Protein AF-A0A2S7SY74-F1 (afdb_monomer_lite)

pLDDT: mean 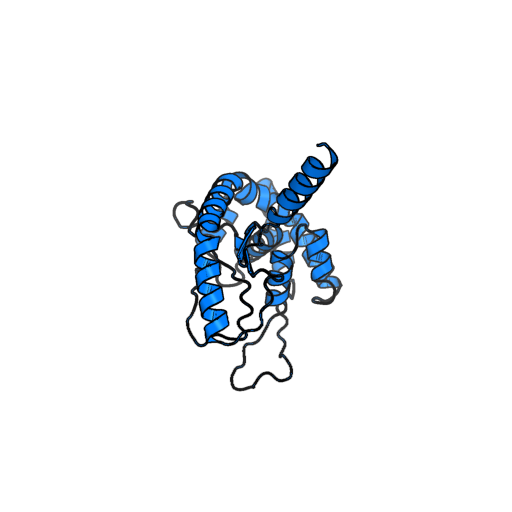79.37, std 20.04, range [23.02, 97.31]

Radius of gyration: 21.18 Å; chains: 1; bounding box: 42×46×72 Å

Organism: NCBI:txid2077091

Secondary structure (DSSP, 8-state):
-HHHHHHHHHHHHHHT-----SEEEEE-HHHHHHHHHHHHTT-SS--HHHHHHHHHHS-GGGHHHHHHHHHHHHT-----EE--TTS-TTS---EEHHHHHHHHHHH-SSHHHHHHHTBTTB-HHHHHHHHHHHHHHHHHHIIIIIHHHHHHHHHHHHHHHTTHHHHHHHHHHHHHHTT----TTS-EEEEE---B-TTSPBPSP--EE----SS--S-------

Structure (mmCIF, N/CA/C/O backbone):
data_AF-A0A2S7SY74-F1
#
_entry.id   AF-A0A2S7SY74-F1
#
loop_
_atom_site.group_PDB
_atom_site.id
_atom_site.type_symbol
_atom_site.label_atom_id
_atom_site.label_alt_id
_atom_site.label_comp_id
_atom_site.label_asym_id
_atom_site.label_entity_id
_atom_site.label_seq_id
_atom_site.pdbx_PDB_ins_code
_atom_site.Cartn_x
_atom_site.Cartn_y
_atom_site.Cartn_z
_atom_site.occupancy
_atom_site.B_iso_or_equiv
_atom_site.auth_seq_id
_atom_site.auth_comp_id
_atom_site.auth_asym_id
_atom_site.auth_atom_id
_atom_site.pdbx_PDB_model_num
ATOM 1 N N . MET A 1 1 ? -5.756 22.769 -51.512 1.00 58.03 1 MET A N 1
ATOM 2 C CA . MET A 1 1 ? -5.271 23.253 -50.194 1.00 58.03 1 MET A CA 1
ATOM 3 C C . MET A 1 1 ? -5.784 22.422 -49.015 1.00 58.03 1 MET A C 1
ATOM 5 O O . MET A 1 1 ? -4.959 22.078 -48.183 1.00 58.03 1 MET A O 1
ATOM 9 N N . LYS A 1 2 ? -7.069 22.024 -48.955 1.00 59.31 2 LYS A N 1
ATOM 10 C CA . LYS A 1 2 ? -7.608 21.139 -47.891 1.00 59.31 2 LYS A CA 1
ATOM 11 C C . LYS A 1 2 ? -6.853 19.805 -47.719 1.00 59.31 2 LYS A C 1
ATOM 13 O O . LYS A 1 2 ? -6.502 19.455 -46.602 1.00 59.31 2 LYS A O 1
ATOM 18 N N . GLU A 1 3 ? -6.518 19.132 -48.820 1.00 64.56 3 GLU A N 1
ATOM 19 C CA . GLU A 1 3 ? -5.772 17.853 -48.838 1.00 64.56 3 GLU A CA 1
ATOM 20 C C . GLU A 1 3 ? -4.368 17.948 -48.202 1.00 64.56 3 GLU A C 1
ATOM 22 O O . GLU A 1 3 ? -3.929 17.053 -47.482 1.00 64.56 3 GLU A O 1
ATOM 27 N N . ARG A 1 4 ? -3.669 19.074 -48.423 1.00 72.12 4 ARG A N 1
ATOM 28 C CA . ARG A 1 4 ? -2.326 19.326 -47.866 1.00 72.12 4 ARG A CA 1
ATOM 29 C C . ARG A 1 4 ? -2.363 19.763 -46.400 1.00 72.12 4 ARG A C 1
ATOM 31 O O . ARG A 1 4 ? -1.404 19.551 -45.670 1.00 72.12 4 ARG A O 1
ATOM 38 N N . LEU A 1 5 ? -3.479 20.349 -45.966 1.00 76.19 5 LEU A N 1
ATOM 39 C CA . LEU A 1 5 ? -3.702 20.711 -44.568 1.00 76.19 5 LEU A CA 1
ATOM 40 C C . LEU A 1 5 ? -3.998 19.468 -43.714 1.00 76.19 5 LEU A C 1
ATOM 42 O O . LEU A 1 5 ? -3.497 19.360 -42.600 1.00 76.19 5 LEU A O 1
ATOM 46 N N . PHE A 1 6 ? -4.754 18.508 -44.256 1.00 78.00 6 PHE A N 1
ATOM 47 C CA . PHE A 1 6 ? -5.090 17.262 -43.562 1.00 78.00 6 PHE A CA 1
ATOM 48 C C . PHE A 1 6 ? -3.862 16.364 -43.352 1.00 78.00 6 PHE A C 1
ATOM 50 O O . PHE A 1 6 ? -3.673 15.810 -42.273 1.00 78.00 6 PHE A O 1
ATOM 57 N N . THR A 1 7 ? -2.973 16.291 -44.346 1.00 77.25 7 THR A N 1
ATOM 58 C CA . THR A 1 7 ? -1.699 15.558 -44.241 1.00 77.25 7 THR A CA 1
ATOM 59 C C . THR A 1 7 ? -0.735 16.200 -43.243 1.00 77.25 7 THR A C 1
ATOM 61 O O . THR A 1 7 ? -0.097 15.481 -42.478 1.00 77.25 7 THR A O 1
ATOM 64 N N . LEU A 1 8 ? -0.676 17.535 -43.171 1.00 76.94 8 LEU A N 1
ATOM 65 C CA . LEU A 1 8 ? 0.116 18.237 -42.154 1.00 76.94 8 LEU A CA 1
ATOM 66 C C . LEU A 1 8 ? -0.430 17.989 -40.734 1.00 76.94 8 LEU A C 1
ATOM 68 O O . LEU A 1 8 ? 0.343 17.757 -39.808 1.00 76.94 8 LEU A O 1
ATOM 72 N N . LEU A 1 9 ? -1.759 17.985 -40.568 1.00 75.69 9 LEU A N 1
ATOM 73 C CA . LEU A 1 9 ? -2.418 17.717 -39.285 1.00 75.69 9 LEU A CA 1
ATOM 74 C C . LEU A 1 9 ? -2.179 16.273 -38.806 1.00 75.69 9 LEU A C 1
ATOM 76 O O . LEU A 1 9 ? -1.930 16.053 -37.623 1.00 75.69 9 LEU A O 1
ATOM 80 N N . LEU A 1 10 ? -2.197 15.302 -39.729 1.00 75.69 10 LEU A N 1
ATOM 81 C CA . LEU A 1 10 ? -1.898 13.897 -39.438 1.00 75.69 10 LEU A CA 1
ATOM 82 C C . LEU A 1 10 ? -0.433 13.712 -39.003 1.00 75.69 10 LEU A C 1
ATOM 84 O O . LEU A 1 10 ? -0.161 12.978 -38.057 1.00 75.69 10 LEU A O 1
ATOM 88 N N . LEU A 1 11 ? 0.502 14.426 -39.641 1.00 70.75 11 LEU A N 1
ATOM 89 C CA . LEU A 1 11 ? 1.922 14.390 -39.283 1.00 70.75 11 LEU A CA 1
ATOM 90 C C . LEU A 1 11 ? 2.148 14.969 -37.876 1.00 70.75 11 LEU A C 1
ATOM 92 O O . LEU A 1 11 ? 2.798 14.338 -37.048 1.00 70.75 11 LEU A O 1
ATOM 96 N N . ILE A 1 12 ? 1.542 16.120 -37.561 1.00 70.19 12 ILE A N 1
ATOM 97 C CA . ILE A 1 12 ? 1.638 16.757 -36.235 1.00 70.19 12 ILE A CA 1
ATOM 98 C C . ILE A 1 12 ? 1.029 15.864 -35.142 1.00 70.19 12 ILE A C 1
ATOM 100 O O . ILE A 1 12 ? 1.610 15.746 -34.063 1.00 70.19 12 ILE A O 1
ATOM 104 N N . ALA A 1 13 ? -0.079 15.171 -35.425 1.00 64.38 13 ALA A N 1
ATOM 105 C CA . ALA A 1 13 ? -0.684 14.229 -34.485 1.00 64.38 13 ALA A CA 1
ATOM 106 C C . ALA A 1 13 ? 0.264 13.065 -34.129 1.00 64.38 13 ALA A C 1
ATOM 108 O O . ALA A 1 13 ? 0.340 12.680 -32.961 1.00 64.38 13 ALA A O 1
ATOM 109 N N . THR A 1 14 ? 1.062 12.563 -35.083 1.00 61.34 14 THR A N 1
ATOM 110 C CA . THR A 1 14 ? 2.041 11.489 -34.809 1.00 61.34 14 THR A CA 1
ATOM 111 C C . THR A 1 14 ? 3.228 11.926 -33.946 1.00 61.34 14 THR A C 1
ATOM 113 O O . THR A 1 14 ? 3.757 11.110 -33.194 1.00 61.34 14 THR A O 1
ATOM 116 N N . TYR A 1 15 ? 3.611 13.209 -33.957 1.00 56.91 15 TYR A N 1
ATOM 117 C CA . TYR A 1 15 ? 4.685 13.718 -33.088 1.00 56.91 15 TYR A CA 1
ATOM 118 C C . TYR A 1 15 ? 4.258 13.906 -31.626 1.00 56.91 15 TYR A C 1
ATOM 120 O O . TYR A 1 15 ? 5.113 14.074 -30.761 1.00 56.91 15 TYR A O 1
ATOM 128 N N . THR A 1 16 ? 2.957 13.842 -31.321 1.00 50.06 16 THR A N 1
ATOM 129 C CA . THR A 1 16 ? 2.458 13.915 -29.934 1.00 50.06 16 THR A CA 1
ATOM 130 C C . THR A 1 16 ? 2.431 12.567 -29.212 1.00 50.06 16 THR A C 1
ATOM 132 O O . THR A 1 16 ? 1.922 12.487 -28.090 1.00 50.06 16 THR A O 1
ATOM 135 N N . LEU A 1 17 ? 3.027 11.522 -29.804 1.00 48.97 17 LEU A N 1
ATOM 136 C CA . LEU A 1 17 ? 3.340 10.270 -29.118 1.00 48.97 17 LEU A CA 1
ATOM 137 C C . LEU A 1 17 ? 4.329 10.559 -27.980 1.00 48.97 17 LEU A C 1
ATOM 139 O O . LEU A 1 17 ? 5.546 10.545 -28.148 1.00 48.97 17 LEU A O 1
ATOM 143 N N . HIS A 1 18 ? 3.774 10.873 -26.812 1.00 52.88 18 HIS A N 1
ATOM 144 C CA . HIS A 1 18 ? 4.518 11.053 -25.580 1.00 52.88 18 HIS A CA 1
ATOM 145 C C . HIS A 1 18 ? 5.278 9.762 -25.292 1.00 52.88 18 HIS A C 1
ATOM 147 O O . HIS A 1 18 ? 4.672 8.717 -25.051 1.00 52.88 18 HIS A O 1
ATOM 153 N N . ALA A 1 19 ? 6.608 9.837 -25.296 1.00 58.72 19 ALA A N 1
ATOM 154 C CA . ALA A 1 19 ? 7.427 8.795 -24.707 1.00 58.72 19 ALA A CA 1
ATOM 155 C C . ALA A 1 19 ? 7.021 8.677 -23.231 1.00 58.72 19 ALA A C 1
ATOM 157 O O . ALA A 1 19 ? 7.186 9.627 -22.463 1.00 58.72 19 ALA A O 1
ATOM 158 N N . GLN A 1 20 ? 6.434 7.541 -22.846 1.00 66.00 20 GLN A N 1
ATOM 159 C CA . GLN A 1 20 ? 6.161 7.264 -21.441 1.00 66.00 20 GLN A CA 1
ATOM 160 C C . GLN A 1 20 ? 7.492 7.280 -20.687 1.00 66.00 20 GLN A C 1
ATOM 162 O O . GLN A 1 20 ? 8.468 6.666 -21.124 1.00 66.00 20 GLN A O 1
ATOM 167 N N . SER A 1 21 ? 7.538 8.026 -19.580 1.00 77.19 21 SER A N 1
ATOM 168 C CA . SER A 1 21 ? 8.698 7.989 -18.693 1.00 77.19 21 SER A CA 1
ATOM 169 C C . 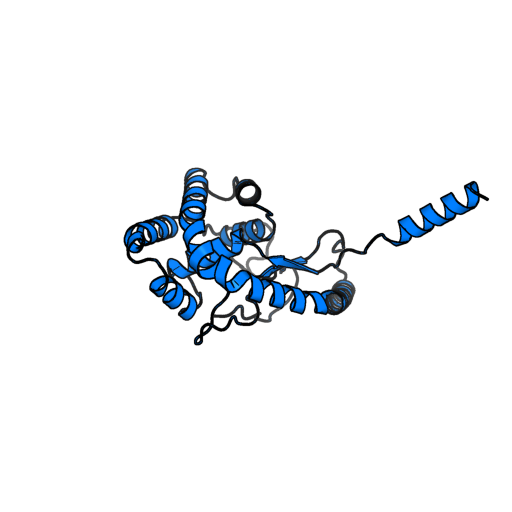SER A 1 21 ? 8.855 6.571 -18.165 1.00 77.19 21 SER A C 1
ATOM 171 O O . SER A 1 21 ? 7.870 5.917 -17.809 1.00 77.19 21 SER A O 1
ATOM 173 N N . LEU A 1 22 ? 10.095 6.092 -18.132 1.00 84.44 22 LEU A N 1
ATOM 174 C CA . LEU A 1 22 ? 10.381 4.743 -17.668 1.00 84.44 22 LEU A CA 1
ATOM 175 C C . LEU A 1 22 ? 10.077 4.612 -16.172 1.00 84.44 22 LEU A C 1
ATOM 177 O O . LEU A 1 22 ? 9.764 3.524 -15.701 1.00 84.44 22 LEU A O 1
ATOM 181 N N . ILE A 1 23 ? 10.158 5.706 -15.417 1.00 86.19 23 ILE A N 1
ATOM 182 C CA . ILE A 1 23 ? 9.814 5.734 -13.999 1.00 86.19 23 ILE A CA 1
ATOM 183 C C . ILE A 1 23 ? 8.478 6.450 -13.810 1.00 86.19 23 ILE A C 1
ATOM 185 O O . ILE A 1 23 ? 8.288 7.601 -14.193 1.00 86.19 23 ILE A O 1
ATOM 189 N N . SER A 1 24 ? 7.539 5.753 -13.177 1.00 86.12 24 SER A N 1
ATOM 190 C CA . SER A 1 24 ? 6.211 6.262 -12.861 1.00 86.12 24 SER A CA 1
ATOM 191 C C . SER A 1 24 ? 6.055 6.400 -11.355 1.00 86.12 24 SER A C 1
ATOM 193 O O . SER A 1 24 ? 6.107 5.414 -10.621 1.00 86.12 24 SER A O 1
ATOM 195 N N . PHE A 1 25 ? 5.844 7.627 -10.889 1.00 87.56 25 PHE A N 1
ATOM 196 C CA . PHE A 1 25 ? 5.480 7.894 -9.503 1.00 87.56 25 PHE A CA 1
ATOM 197 C C . PHE A 1 25 ? 3.966 7.907 -9.360 1.00 87.56 25 PHE A C 1
ATOM 199 O O . PHE A 1 25 ? 3.283 8.625 -10.097 1.00 87.56 25 PHE A O 1
ATOM 206 N N . LYS A 1 26 ? 3.444 7.167 -8.382 1.00 88.44 26 LYS A N 1
ATOM 207 C CA . LYS A 1 26 ? 2.014 7.165 -8.082 1.00 88.44 26 LYS A CA 1
ATOM 208 C C . LYS A 1 26 ? 1.712 7.039 -6.600 1.00 88.44 26 LYS A C 1
ATOM 210 O O . LYS A 1 26 ? 2.514 6.536 -5.821 1.00 88.44 26 LYS A O 1
ATOM 215 N N . GLU A 1 27 ? 0.511 7.443 -6.232 1.00 87.62 27 GLU A N 1
ATOM 216 C CA . GLU A 1 27 ? -0.079 7.093 -4.947 1.00 87.62 27 GLU A CA 1
ATOM 217 C C . GLU A 1 27 ? -0.748 5.715 -5.056 1.00 87.62 27 GLU A C 1
ATOM 219 O O . GLU A 1 27 ? -1.408 5.420 -6.055 1.00 87.62 27 GLU A O 1
ATOM 224 N N . SER A 1 28 ? -0.574 4.863 -4.045 1.00 90.25 28 SER A N 1
ATOM 225 C CA . SER A 1 28 ? -1.326 3.609 -3.925 1.00 90.25 28 SER A CA 1
ATOM 226 C C . SER A 1 28 ? -2.071 3.583 -2.597 1.00 90.25 28 SER A C 1
ATOM 228 O O . SER A 1 28 ? -1.467 3.506 -1.520 1.00 90.25 28 SER A O 1
ATOM 230 N N . LYS A 1 29 ? -3.406 3.619 -2.678 1.00 92.06 29 LYS A N 1
ATOM 231 C CA . LYS A 1 29 ? -4.275 3.510 -1.502 1.00 92.06 29 LYS A CA 1
ATOM 232 C C . LYS A 1 29 ? -4.165 2.125 -0.868 1.00 92.06 29 LYS A C 1
ATOM 234 O O . LYS A 1 29 ? -4.085 2.021 0.348 1.00 92.06 29 LYS A O 1
ATOM 239 N N . GLN A 1 30 ? -4.117 1.070 -1.678 1.00 94.19 30 GLN A N 1
ATOM 240 C CA . GLN A 1 30 ? -4.059 -0.317 -1.212 1.00 94.19 30 GLN A CA 1
ATOM 241 C C . GLN A 1 30 ? -2.760 -0.573 -0.452 1.00 94.19 30 GLN A C 1
ATOM 243 O O . GLN A 1 30 ? -2.795 -1.118 0.649 1.00 94.19 30 GLN A O 1
ATOM 248 N N . LEU A 1 31 ? -1.628 -0.101 -0.985 1.00 92.81 31 LEU A N 1
ATOM 249 C CA . LEU A 1 31 ? -0.348 -0.195 -0.289 1.00 92.81 31 LEU A CA 1
ATOM 250 C C . LEU A 1 31 ? -0.355 0.624 1.008 1.00 92.81 31 LEU A C 1
ATOM 252 O O . LEU A 1 31 ? 0.131 0.150 2.030 1.00 92.81 31 LEU A O 1
ATOM 256 N N . SER A 1 32 ? -0.942 1.823 0.992 1.00 91.44 32 SER A N 1
ATOM 257 C CA . SER A 1 32 ? -1.035 2.667 2.187 1.00 91.44 32 SER A CA 1
ATOM 258 C C . SER A 1 32 ? -1.908 2.046 3.282 1.00 91.44 32 SER A C 1
ATOM 260 O O . SER A 1 32 ? -1.553 2.122 4.454 1.00 91.44 32 SER A O 1
ATOM 262 N N . ILE A 1 33 ? -3.007 1.377 2.918 1.00 94.38 33 ILE A N 1
ATOM 263 C CA . ILE A 1 33 ? -3.855 0.628 3.857 1.00 94.38 33 ILE A CA 1
ATOM 264 C C . ILE A 1 33 ? -3.093 -0.563 4.448 1.00 94.38 33 ILE A C 1
ATOM 266 O O . ILE A 1 33 ? -3.138 -0.769 5.658 1.00 94.38 33 ILE A O 1
ATOM 270 N N . LEU A 1 34 ? -2.359 -1.324 3.630 1.00 93.06 34 LEU A N 1
ATOM 271 C CA . LEU A 1 34 ? -1.529 -2.431 4.119 1.00 93.06 34 LEU A CA 1
ATOM 272 C C . LEU A 1 34 ? -0.431 -1.937 5.069 1.00 93.06 34 LEU A C 1
ATOM 274 O O . LEU A 1 34 ? -0.225 -2.517 6.133 1.00 93.06 34 LEU A O 1
ATOM 278 N N . ALA A 1 35 ? 0.240 -0.834 4.728 1.00 90.62 35 ALA A N 1
ATOM 279 C CA . ALA A 1 35 ? 1.231 -0.202 5.594 1.00 90.62 35 ALA A CA 1
ATOM 280 C C . ALA A 1 35 ? 0.606 0.300 6.906 1.00 90.62 35 ALA A C 1
ATOM 282 O O . ALA A 1 35 ? 1.201 0.140 7.974 1.00 90.62 35 ALA A O 1
ATOM 283 N N . PHE A 1 36 ? -0.604 0.859 6.845 1.00 92.44 36 PHE A N 1
ATOM 284 C CA . PHE A 1 36 ? -1.363 1.295 8.013 1.00 92.44 36 PHE A CA 1
ATOM 285 C C . PHE A 1 36 ? -1.719 0.121 8.932 1.00 92.44 36 PHE A C 1
ATOM 287 O O . PHE A 1 36 ? -1.437 0.193 10.125 1.00 92.44 36 PHE A O 1
ATOM 294 N N . LEU A 1 37 ? -2.255 -0.976 8.383 1.00 93.62 37 LEU A N 1
ATOM 295 C CA . LEU A 1 37 ? -2.547 -2.208 9.126 1.00 93.62 37 LEU A CA 1
ATOM 296 C C . LEU A 1 37 ? -1.294 -2.756 9.801 1.00 93.62 37 LEU A C 1
ATOM 298 O O . LEU A 1 37 ? -1.296 -2.966 11.009 1.00 93.62 37 LEU A O 1
ATOM 302 N N . LYS A 1 38 ? -0.207 -2.898 9.034 1.00 90.94 38 LYS A N 1
ATOM 303 C CA . LYS A 1 38 ? 1.087 -3.388 9.517 1.00 90.94 38 LYS A CA 1
ATOM 304 C C . LYS A 1 38 ? 1.660 -2.530 10.650 1.00 90.94 38 LYS A C 1
ATOM 306 O O . LYS A 1 38 ? 2.253 -3.059 11.586 1.00 90.94 38 LYS A O 1
ATOM 311 N N . THR A 1 39 ? 1.488 -1.212 10.562 1.00 90.88 39 THR A N 1
ATOM 312 C CA . THR A 1 39 ? 1.947 -0.277 11.597 1.00 90.88 39 THR A CA 1
ATOM 313 C C . THR A 1 39 ? 1.069 -0.357 12.844 1.00 90.88 39 THR A C 1
ATOM 315 O O . THR A 1 39 ? 1.583 -0.403 13.957 1.00 90.88 39 THR A O 1
ATOM 318 N N . ALA A 1 40 ? -0.253 -0.405 12.672 1.00 91.94 40 ALA A N 1
ATOM 319 C CA . ALA A 1 40 ? -1.211 -0.465 13.772 1.00 91.94 40 ALA A CA 1
ATOM 320 C C . ALA A 1 40 ? -1.165 -1.799 14.536 1.00 91.94 40 ALA A C 1
ATOM 322 O O . ALA A 1 40 ? -1.389 -1.816 15.743 1.00 91.94 40 ALA A O 1
ATOM 323 N N . SER A 1 41 ? -0.838 -2.903 13.862 1.00 91.44 41 SER A N 1
ATOM 324 C CA . SER A 1 41 ? -0.650 -4.221 14.479 1.00 91.44 41 SER A CA 1
ATOM 325 C C . SER A 1 41 ? 0.676 -4.382 15.220 1.00 91.44 41 SER A C 1
ATOM 327 O O . SER A 1 41 ? 0.867 -5.392 15.898 1.00 91.44 41 SER A O 1
ATOM 329 N N . GLY A 1 42 ? 1.609 -3.435 15.072 1.00 85.12 42 GLY A N 1
ATOM 330 C CA . GLY A 1 42 ? 2.965 -3.554 15.607 1.00 85.12 42 GLY A CA 1
ATOM 331 C C . GLY A 1 42 ? 3.789 -4.667 14.950 1.00 85.12 42 GLY A C 1
ATOM 332 O O . GLY A 1 42 ? 4.779 -5.115 15.522 1.00 85.12 42 GLY A O 1
ATOM 333 N N . SER A 1 43 ? 3.384 -5.150 13.770 1.00 72.12 43 SER A N 1
ATOM 334 C CA . SER A 1 43 ? 4.106 -6.206 13.059 1.00 72.12 43 SER A CA 1
ATOM 335 C C . SER A 1 43 ? 5.225 -5.620 12.187 1.00 72.12 43 SER A C 1
ATOM 337 O O . SER A 1 43 ? 4.959 -4.997 11.160 1.00 72.12 43 SER A O 1
ATOM 339 N N . GLY A 1 44 ? 6.481 -5.879 12.553 1.00 66.56 44 GLY A N 1
ATOM 340 C CA . GLY A 1 44 ? 7.673 -5.537 11.764 1.00 66.56 44 GLY A CA 1
ATOM 341 C C . GLY A 1 44 ? 8.279 -4.157 12.048 1.00 66.56 44 GLY A C 1
ATOM 342 O O . GLY A 1 44 ? 7.855 -3.445 12.952 1.00 66.56 44 GLY A O 1
ATOM 343 N N . ASP A 1 45 ? 9.282 -3.794 11.247 1.00 63.03 45 ASP A N 1
ATOM 344 C CA . ASP A 1 45 ? 10.092 -2.575 11.400 1.00 63.03 45 ASP A CA 1
ATOM 345 C C . ASP A 1 45 ? 9.374 -1.327 10.838 1.00 63.03 45 ASP A C 1
ATOM 347 O O . ASP A 1 45 ? 9.783 -0.766 9.824 1.00 63.03 45 ASP A O 1
ATOM 351 N N . MET A 1 46 ? 8.247 -0.925 11.434 1.00 71.06 46 MET A N 1
ATOM 352 C CA . MET A 1 46 ? 7.507 0.286 11.035 1.00 71.06 46 MET A CA 1
ATOM 353 C C . MET A 1 46 ? 7.720 1.440 12.027 1.00 71.06 46 MET A C 1
ATOM 355 O O . MET A 1 46 ? 8.009 1.223 13.203 1.00 71.06 46 MET A O 1
ATOM 359 N N . SER A 1 47 ? 7.531 2.682 11.558 1.00 75.62 47 SER A N 1
ATOM 360 C CA . SER A 1 47 ? 7.723 3.903 12.359 1.00 75.62 47 SER A CA 1
ATOM 361 C C . SER A 1 47 ? 6.907 3.877 13.656 1.00 75.62 47 SER A C 1
ATOM 363 O O . SER A 1 47 ? 5.671 3.914 13.643 1.00 75.62 47 SER A O 1
ATOM 365 N N . ARG A 1 48 ? 7.612 3.896 14.796 1.00 82.06 48 ARG A N 1
ATOM 366 C CA . ARG A 1 48 ? 7.000 3.963 16.133 1.00 82.06 48 ARG A CA 1
ATOM 367 C C . ARG A 1 48 ? 6.132 5.209 16.296 1.00 82.06 48 ARG A C 1
ATOM 369 O O . ARG A 1 48 ? 5.065 5.148 16.896 1.00 82.06 48 ARG A O 1
ATOM 376 N N . THR A 1 49 ? 6.567 6.329 15.722 1.00 84.19 49 THR A N 1
ATOM 377 C CA . THR A 1 49 ? 5.818 7.588 15.751 1.00 84.19 49 THR A CA 1
ATOM 378 C C . THR A 1 49 ? 4.493 7.473 15.010 1.00 84.19 49 THR A C 1
ATOM 380 O O . THR A 1 49 ? 3.476 7.958 15.501 1.00 84.19 49 THR A O 1
ATOM 383 N N . LEU A 1 50 ? 4.477 6.809 13.851 1.00 84.44 50 LEU A N 1
ATOM 384 C CA . LEU A 1 50 ? 3.238 6.582 13.115 1.00 84.44 50 LEU A CA 1
ATOM 385 C C . LEU A 1 50 ? 2.284 5.684 13.914 1.00 84.44 50 LEU A C 1
ATOM 387 O O . LEU A 1 50 ? 1.100 5.994 13.999 1.00 84.44 50 LEU A O 1
ATOM 391 N N . ALA A 1 51 ? 2.790 4.627 14.555 1.00 88.75 51 ALA A N 1
ATOM 392 C CA . ALA A 1 51 ? 1.980 3.760 15.412 1.00 88.75 51 ALA A CA 1
ATOM 393 C C . ALA A 1 51 ? 1.360 4.523 16.598 1.00 88.75 51 ALA A C 1
ATOM 395 O O . ALA A 1 51 ? 0.152 4.438 16.829 1.00 88.75 51 ALA A O 1
ATOM 396 N N . GLU A 1 52 ? 2.159 5.330 17.306 1.00 89.56 52 GLU A N 1
ATOM 397 C CA . GLU A 1 52 ? 1.692 6.200 18.396 1.00 89.56 52 GLU A CA 1
ATOM 398 C C . GLU A 1 52 ? 0.640 7.211 17.901 1.00 89.56 52 GLU A C 1
ATOM 400 O O . GLU A 1 52 ? -0.386 7.426 18.553 1.00 89.56 52 GLU A O 1
ATOM 405 N N . TYR A 1 53 ? 0.858 7.801 16.721 1.00 90.00 53 TYR A N 1
ATOM 406 C CA . TYR A 1 53 ? -0.084 8.730 16.102 1.00 90.00 53 TYR A CA 1
ATOM 407 C C . TYR A 1 53 ? -1.414 8.052 15.764 1.00 90.00 53 TYR A C 1
ATOM 409 O O . TYR A 1 53 ? -2.471 8.604 16.073 1.00 90.00 53 TYR A O 1
ATOM 417 N N . ILE A 1 54 ? -1.386 6.853 15.176 1.00 91.69 54 ILE A N 1
ATOM 418 C CA . ILE A 1 54 ? -2.597 6.079 14.883 1.00 91.69 54 ILE A CA 1
ATOM 419 C C . ILE A 1 54 ? -3.352 5.811 16.187 1.00 91.69 54 ILE A C 1
ATOM 421 O O . ILE A 1 54 ? -4.511 6.200 16.305 1.00 91.69 54 ILE A O 1
ATOM 425 N N . ALA A 1 55 ? -2.685 5.251 17.200 1.00 90.50 55 ALA A N 1
ATOM 426 C CA . ALA A 1 55 ? -3.306 4.919 18.483 1.00 90.50 55 ALA A CA 1
ATOM 427 C C . ALA A 1 55 ? -3.959 6.133 19.174 1.00 90.50 55 ALA A C 1
ATOM 429 O O . ALA A 1 55 ? -5.016 6.002 19.798 1.00 90.50 55 ALA A O 1
ATOM 430 N N . LYS A 1 56 ? -3.360 7.324 19.041 1.00 91.88 56 LYS A N 1
ATOM 431 C CA . LYS A 1 56 ? -3.893 8.575 19.597 1.00 91.88 56 LYS A CA 1
ATOM 432 C C . LYS A 1 56 ? -5.109 9.110 18.833 1.00 91.88 56 LYS A C 1
ATOM 434 O O . LYS A 1 56 ? -5.992 9.691 19.459 1.00 91.88 56 LYS A O 1
ATOM 439 N N . ASN A 1 57 ? -5.148 8.946 17.511 1.00 92.56 57 ASN A N 1
ATOM 440 C CA . ASN A 1 57 ? -6.162 9.557 16.641 1.00 92.56 57 ASN A CA 1
ATOM 441 C C . ASN A 1 57 ? -7.340 8.627 16.294 1.00 92.56 57 ASN A C 1
ATOM 443 O O . ASN A 1 57 ? -8.283 9.062 15.631 1.00 92.56 57 ASN A O 1
ATOM 447 N N . VAL A 1 58 ? -7.328 7.368 16.748 1.00 92.94 58 VAL A N 1
ATOM 448 C CA . VAL A 1 58 ? -8.512 6.497 16.672 1.00 92.94 58 VAL A CA 1
ATOM 449 C C . VAL A 1 58 ? -9.625 7.061 17.576 1.00 92.94 58 VAL A C 1
ATOM 451 O O . VAL A 1 58 ? -9.375 7.293 18.766 1.00 92.94 58 VAL A O 1
ATOM 454 N N . PRO A 1 59 ? -10.852 7.265 17.052 1.00 89.94 59 PRO A N 1
ATOM 455 C CA . PRO A 1 59 ? -11.981 7.776 17.832 1.00 89.94 59 PRO A CA 1
ATOM 456 C C . PRO A 1 59 ? -12.282 6.887 19.039 1.00 89.94 59 PRO A C 1
ATOM 458 O O . PRO A 1 59 ? -12.240 5.662 18.930 1.00 89.94 59 PRO A O 1
ATOM 461 N N . ALA A 1 60 ? -12.577 7.492 20.191 1.00 89.31 60 ALA A N 1
ATOM 462 C CA . ALA A 1 60 ? -12.745 6.767 21.451 1.00 89.31 60 ALA A CA 1
ATOM 463 C C . ALA A 1 60 ? -13.869 5.720 21.379 1.00 89.31 60 ALA A C 1
ATOM 465 O O . ALA A 1 60 ? -13.706 4.610 21.881 1.00 89.31 60 ALA A O 1
ATOM 466 N N . GLU A 1 61 ? -14.958 6.064 20.697 1.00 92.00 61 GLU A N 1
ATOM 467 C CA . GLU A 1 61 ? -16.134 5.234 20.444 1.00 92.00 61 GLU A CA 1
ATOM 468 C C . GLU A 1 61 ? -15.837 3.983 19.602 1.00 92.00 61 GLU A C 1
ATOM 470 O O . GLU A 1 61 ? -16.504 2.960 19.749 1.00 92.00 61 GLU A O 1
ATOM 475 N N . ASP A 1 62 ? -14.803 4.036 18.763 1.00 93.44 62 ASP A N 1
ATOM 476 C CA . ASP A 1 62 ? -14.473 2.980 17.810 1.00 93.44 62 ASP A CA 1
ATOM 477 C C . ASP A 1 62 ? -13.235 2.168 18.205 1.00 93.44 62 ASP A C 1
ATOM 479 O O . ASP A 1 62 ? -12.901 1.200 17.523 1.00 93.44 62 ASP A O 1
ATOM 483 N N . LYS A 1 63 ? -12.560 2.503 19.314 1.00 92.25 63 LYS A N 1
ATOM 484 C CA . LYS A 1 63 ? -11.323 1.825 19.746 1.00 92.25 63 LYS A CA 1
ATOM 485 C C . LYS A 1 63 ? -11.470 0.310 19.852 1.00 92.25 63 LYS A C 1
ATOM 487 O O . LYS A 1 63 ? -10.566 -0.410 19.442 1.00 92.25 63 LYS A O 1
ATOM 492 N N . VAL A 1 64 ? -12.603 -0.169 20.368 1.00 94.44 64 VAL A N 1
ATOM 493 C CA . VAL A 1 64 ? -12.870 -1.610 20.523 1.00 94.44 64 VAL A CA 1
ATOM 494 C C . VAL A 1 64 ? -13.000 -2.294 19.161 1.00 94.44 64 VAL A C 1
ATOM 496 O O . VAL A 1 64 ? -12.391 -3.336 18.937 1.00 94.44 64 VAL A O 1
ATOM 499 N N . LYS A 1 65 ? -13.741 -1.685 18.226 1.00 95.25 65 LYS A N 1
ATOM 500 C CA . LYS A 1 65 ? -13.900 -2.210 16.861 1.00 95.25 65 LYS A CA 1
ATOM 501 C C . LYS A 1 65 ? -12.579 -2.187 16.105 1.00 95.25 65 LYS A C 1
ATOM 503 O O . LYS A 1 65 ? -12.215 -3.175 15.481 1.00 95.25 65 LYS A O 1
ATOM 508 N N . PHE A 1 66 ? -11.847 -1.082 16.205 1.00 96.25 66 PHE A N 1
ATOM 509 C CA . PHE A 1 66 ? -10.536 -0.935 15.592 1.00 96.25 66 PHE A CA 1
ATOM 510 C C . PHE A 1 66 ? -9.563 -2.005 16.094 1.00 96.25 66 PHE A C 1
ATOM 512 O O . PHE A 1 66 ? -8.939 -2.686 15.289 1.00 96.25 66 PHE A O 1
ATOM 519 N N . ALA A 1 67 ? -9.482 -2.208 17.412 1.00 95.31 67 ALA A N 1
ATOM 520 C CA . ALA A 1 67 ? -8.635 -3.241 17.999 1.00 95.31 67 ALA A CA 1
ATOM 521 C C . ALA A 1 67 ? -9.001 -4.648 17.500 1.00 95.31 67 ALA A C 1
ATOM 523 O O . ALA A 1 67 ? -8.101 -5.421 17.192 1.00 95.31 67 ALA A O 1
ATOM 524 N N . ALA A 1 68 ? -10.295 -4.955 17.352 1.00 96.25 68 ALA A N 1
ATOM 525 C CA . ALA A 1 68 ? -10.740 -6.228 16.786 1.00 96.25 68 ALA A CA 1
ATOM 526 C C . ALA A 1 68 ? -10.273 -6.415 15.331 1.00 96.25 68 ALA A C 1
ATOM 528 O O . ALA A 1 68 ? -9.764 -7.474 14.991 1.00 96.25 68 ALA A O 1
ATOM 529 N N . VAL A 1 69 ? -10.356 -5.376 14.491 1.00 96.81 69 VAL A N 1
ATOM 530 C CA . VAL A 1 69 ? -9.865 -5.427 13.098 1.00 96.81 69 VAL A CA 1
ATOM 531 C C . VAL A 1 69 ? -8.347 -5.629 13.038 1.00 96.81 69 VAL A C 1
ATOM 533 O O . VAL A 1 69 ? -7.849 -6.375 12.195 1.00 96.81 69 VAL A O 1
ATOM 536 N N . ILE A 1 70 ? -7.596 -4.975 13.927 1.00 96.12 70 ILE A N 1
ATOM 537 C CA . ILE A 1 70 ? -6.143 -5.157 14.015 1.00 96.12 70 ILE A CA 1
ATOM 538 C C . ILE A 1 70 ? -5.789 -6.568 14.491 1.00 96.12 70 ILE A C 1
ATOM 540 O O . ILE A 1 70 ? -4.830 -7.153 13.991 1.00 96.12 70 ILE A O 1
ATOM 544 N N . GLU A 1 71 ? -6.560 -7.135 15.412 1.00 95.50 71 GLU A N 1
ATOM 545 C CA . GLU A 1 71 ? -6.358 -8.511 15.858 1.00 95.50 71 GLU A CA 1
ATOM 546 C C . GLU A 1 71 ? -6.701 -9.524 14.757 1.00 95.50 71 GLU A C 1
ATOM 548 O O . GLU A 1 71 ? -5.913 -10.435 14.506 1.00 95.50 71 GLU A O 1
ATOM 553 N N . ASP A 1 72 ? -7.800 -9.318 14.022 1.00 95.88 72 ASP A N 1
ATOM 554 C CA . ASP A 1 72 ? -8.135 -10.101 12.825 1.00 95.88 72 ASP A CA 1
ATOM 555 C C . ASP A 1 72 ? -6.967 -10.081 11.826 1.00 95.88 72 ASP A C 1
ATOM 557 O O . ASP A 1 72 ? -6.574 -11.130 11.319 1.00 95.88 72 ASP A O 1
ATOM 561 N N . TYR A 1 73 ? -6.362 -8.909 11.588 1.00 96.00 73 TYR A N 1
ATOM 562 C CA . TYR A 1 73 ? -5.186 -8.768 10.725 1.00 96.00 73 TYR A CA 1
ATOM 563 C C . TYR A 1 73 ? -3.966 -9.540 11.244 1.00 96.00 73 TYR A C 1
ATOM 565 O O . TYR A 1 73 ? -3.292 -10.210 10.465 1.00 96.00 73 TYR A O 1
ATOM 573 N N . ARG A 1 74 ? -3.665 -9.458 12.548 1.00 93.69 74 ARG A N 1
ATOM 574 C CA . ARG A 1 74 ? -2.520 -10.156 13.168 1.00 93.69 74 ARG A CA 1
ATOM 575 C C . ARG A 1 74 ? -2.613 -11.670 13.030 1.00 93.69 74 ARG A C 1
ATOM 577 O O . ARG A 1 74 ? -1.583 -12.331 12.943 1.00 93.69 74 ARG A O 1
ATOM 584 N N . ASN A 1 75 ? -3.833 -12.193 12.998 1.00 94.00 75 ASN A N 1
ATOM 585 C CA . ASN A 1 75 ? -4.100 -13.615 12.836 1.00 94.00 75 ASN A CA 1
ATOM 586 C C . ASN A 1 75 ? -4.030 -14.083 11.371 1.00 94.00 75 ASN A C 1
ATOM 588 O O . ASN A 1 75 ? -4.081 -15.287 11.115 1.00 94.00 75 ASN A O 1
ATOM 592 N N . LEU A 1 76 ? -3.874 -13.172 10.400 1.00 93.69 76 LEU A N 1
ATOM 593 C CA . LEU A 1 76 ? -3.676 -13.543 9.000 1.00 93.69 76 LEU A CA 1
ATOM 594 C C . LEU A 1 76 ? -2.259 -14.081 8.775 1.00 93.69 76 LEU A C 1
ATOM 596 O O . LEU A 1 76 ? -1.264 -13.375 8.937 1.00 93.69 76 LEU A O 1
ATOM 600 N N . GLY A 1 77 ? -2.161 -15.317 8.291 1.00 89.94 77 GLY A N 1
ATOM 601 C CA . GLY A 1 77 ? -0.914 -15.852 7.749 1.00 89.94 77 GLY A CA 1
ATOM 602 C C . GLY A 1 77 ? -0.623 -15.261 6.369 1.00 89.94 77 GLY A C 1
ATOM 603 O O . GLY A 1 77 ? -1.067 -15.815 5.372 1.00 89.94 77 GLY A O 1
ATOM 604 N N . LEU A 1 78 ? 0.094 -14.134 6.292 1.00 90.00 78 LEU A N 1
ATOM 605 C CA . LEU A 1 78 ? 0.424 -13.466 5.016 1.00 90.00 78 LEU A CA 1
ATOM 606 C C . LEU A 1 78 ? 1.851 -13.734 4.511 1.00 90.00 78 LEU A C 1
ATOM 608 O O . LEU A 1 78 ? 2.144 -13.451 3.349 1.00 90.00 78 LEU A O 1
ATOM 612 N N . ASP A 1 79 ? 2.729 -14.278 5.356 1.00 86.56 79 ASP A N 1
ATOM 613 C CA . ASP A 1 79 ? 4.174 -14.394 5.118 1.00 86.56 79 ASP A CA 1
ATOM 614 C C . ASP A 1 79 ? 4.620 -15.837 4.814 1.00 86.56 79 ASP A C 1
ATOM 616 O O . ASP A 1 79 ? 5.460 -16.420 5.502 1.00 86.56 79 ASP A O 1
ATOM 620 N N . TYR A 1 80 ? 4.088 -16.438 3.750 1.00 88.69 80 TYR A N 1
ATOM 621 C CA . TYR A 1 80 ? 4.581 -17.725 3.260 1.00 88.69 80 TYR A CA 1
ATOM 622 C C . TYR A 1 80 ? 5.903 -17.528 2.518 1.00 88.69 80 TYR A C 1
ATOM 624 O O . TYR A 1 80 ? 5.982 -16.768 1.552 1.00 88.69 80 TYR A O 1
ATOM 632 N N . SER A 1 81 ? 6.953 -18.215 2.966 1.00 87.75 81 SER A N 1
ATOM 633 C CA . SER A 1 81 ? 8.258 -18.185 2.303 1.00 87.75 81 SER A CA 1
ATOM 634 C C . SER A 1 81 ? 8.311 -19.178 1.147 1.00 87.75 81 SER A C 1
ATOM 636 O O . SER A 1 81 ? 7.860 -20.313 1.280 1.00 87.75 81 SER A O 1
ATOM 638 N N . TYR A 1 82 ? 8.911 -18.773 0.030 1.00 83.81 82 TYR A N 1
ATOM 639 C CA . TYR A 1 82 ? 9.143 -19.642 -1.120 1.00 83.81 82 TYR A CA 1
ATOM 640 C C . TYR A 1 82 ? 10.543 -19.442 -1.706 1.00 83.81 82 TYR A C 1
ATOM 642 O O . TYR A 1 82 ? 11.176 -18.391 -1.556 1.00 83.81 82 TYR A O 1
ATOM 650 N N . THR A 1 83 ? 11.028 -20.475 -2.390 1.00 81.31 83 THR A N 1
ATOM 651 C CA . THR A 1 83 ? 12.281 -20.455 -3.146 1.00 81.31 83 THR A CA 1
ATOM 652 C C . THR A 1 83 ? 11.975 -20.439 -4.636 1.00 81.31 83 THR A C 1
ATOM 654 O O . THR A 1 83 ? 10.999 -21.028 -5.098 1.00 81.31 83 THR A O 1
ATOM 657 N N . ILE A 1 84 ? 12.797 -19.725 -5.403 1.00 78.06 84 ILE A N 1
ATOM 658 C CA . ILE A 1 84 ? 12.678 -19.696 -6.861 1.00 78.06 84 ILE A CA 1
ATOM 659 C C . ILE A 1 84 ? 13.569 -20.814 -7.412 1.00 78.06 84 ILE A C 1
ATOM 661 O O . ILE A 1 84 ? 14.783 -20.761 -7.192 1.00 78.06 84 ILE A O 1
ATOM 665 N N . PRO A 1 85 ? 13.014 -21.809 -8.125 1.00 80.56 85 PRO A N 1
ATOM 666 C CA . PRO A 1 85 ? 13.822 -22.844 -8.757 1.00 80.56 85 PRO A CA 1
ATOM 667 C C . PRO A 1 85 ? 14.875 -22.232 -9.691 1.00 80.56 85 PRO A C 1
ATOM 669 O O . PRO A 1 85 ? 14.571 -21.331 -10.472 1.00 80.56 85 PRO A O 1
ATOM 672 N N . GLY A 1 86 ? 16.119 -22.706 -9.604 1.00 79.25 86 GLY A N 1
ATOM 673 C CA . GLY A 1 86 ? 17.235 -22.222 -10.429 1.00 79.25 86 GLY A CA 1
ATOM 674 C C . GLY A 1 86 ? 17.984 -21.004 -9.877 1.00 79.25 86 GLY A C 1
ATOM 675 O O . GLY A 1 86 ? 18.982 -20.591 -10.467 1.00 79.25 86 GLY A O 1
ATOM 676 N N . TYR A 1 87 ? 17.562 -20.438 -8.741 1.00 78.62 87 TYR A N 1
ATOM 677 C CA . TYR A 1 87 ? 18.371 -19.450 -8.027 1.00 78.62 87 TYR A CA 1
ATOM 678 C C . TYR A 1 87 ? 19.491 -20.145 -7.231 1.00 78.62 87 TYR A C 1
ATOM 680 O O . TYR A 1 87 ? 19.231 -21.168 -6.604 1.00 78.62 87 TYR A O 1
ATOM 688 N N . PRO A 1 88 ? 20.731 -19.620 -7.226 1.00 79.69 88 PRO A N 1
ATOM 689 C CA . PRO A 1 88 ? 21.835 -20.263 -6.522 1.00 79.69 88 PRO A CA 1
ATOM 690 C C . PRO A 1 88 ? 21.635 -20.228 -5.002 1.00 79.69 88 PRO A C 1
ATOM 692 O O . PRO A 1 88 ? 21.430 -19.154 -4.427 1.00 79.69 88 PRO A O 1
ATOM 695 N N . ASP A 1 89 ? 21.814 -21.379 -4.349 1.00 76.69 89 ASP A N 1
ATOM 696 C CA . ASP A 1 89 ? 21.671 -21.550 -2.892 1.00 76.69 89 ASP A CA 1
ATOM 697 C C . ASP A 1 89 ? 22.614 -20.654 -2.081 1.00 76.69 89 ASP A C 1
ATOM 699 O O . ASP A 1 89 ? 22.321 -20.298 -0.945 1.00 76.69 89 ASP A O 1
ATOM 703 N N . SER A 1 90 ? 23.735 -20.231 -2.676 1.00 79.19 90 SER A N 1
ATOM 704 C CA . SER A 1 90 ? 24.698 -19.298 -2.075 1.00 79.19 90 SER A CA 1
ATOM 705 C C . SER A 1 90 ? 24.200 -17.848 -2.007 1.00 79.19 90 SER A C 1
ATOM 707 O O . SER A 1 90 ? 24.863 -16.985 -1.426 1.00 79.19 90 SER A O 1
ATOM 709 N N . ARG A 1 91 ? 23.029 -17.553 -2.586 1.00 67.75 91 ARG A N 1
ATOM 710 C CA . ARG A 1 91 ? 22.338 -16.262 -2.473 1.00 67.75 91 ARG A CA 1
ATOM 711 C C . ARG A 1 91 ? 20.882 -16.456 -2.042 1.00 67.75 91 ARG A C 1
ATOM 713 O O . ARG A 1 91 ? 19.985 -15.996 -2.759 1.00 67.75 91 ARG A O 1
ATOM 720 N N . PRO A 1 92 ? 20.620 -17.073 -0.877 1.00 59.94 92 PRO A N 1
ATOM 721 C CA . PRO A 1 92 ? 19.258 -17.238 -0.422 1.00 59.94 92 PRO A CA 1
ATOM 722 C C . PRO A 1 92 ? 18.722 -15.852 -0.065 1.00 59.94 92 PRO A C 1
ATOM 724 O O . PRO A 1 92 ? 19.154 -15.208 0.891 1.00 59.94 92 PRO A O 1
ATOM 727 N N . ARG A 1 93 ? 17.798 -15.353 -0.883 1.00 64.56 93 ARG A N 1
ATOM 728 C CA . ARG A 1 93 ? 16.871 -14.306 -0.466 1.00 64.56 93 ARG A CA 1
ATOM 729 C C . ARG A 1 93 ? 15.526 -14.994 -0.317 1.00 64.56 93 ARG A C 1
ATOM 731 O O . ARG A 1 93 ? 14.896 -15.222 -1.351 1.00 64.56 93 ARG A O 1
ATOM 738 N N . PRO A 1 94 ? 15.120 -15.382 0.905 1.00 66.19 94 PRO A N 1
ATOM 739 C CA . PRO A 1 94 ? 13.768 -15.874 1.099 1.00 66.19 94 PRO A CA 1
ATOM 740 C C . PRO A 1 94 ? 12.817 -14.797 0.579 1.00 66.19 94 PRO A C 1
ATOM 742 O O . PRO A 1 94 ? 12.924 -13.628 0.954 1.00 66.19 94 PRO A O 1
ATOM 745 N N . ARG A 1 95 ? 11.975 -15.178 -0.379 1.00 76.38 95 ARG A N 1
ATOM 746 C CA . ARG A 1 95 ? 10.889 -14.335 -0.864 1.00 76.38 95 ARG A CA 1
ATOM 747 C C . ARG A 1 95 ? 9.645 -14.723 -0.102 1.00 76.38 95 ARG A C 1
ATOM 749 O O . ARG A 1 95 ? 9.428 -15.908 0.145 1.00 76.38 95 ARG A O 1
ATOM 756 N N . THR A 1 96 ? 8.856 -13.731 0.276 1.00 87.12 96 THR A N 1
ATOM 757 C CA . THR A 1 96 ? 7.590 -13.963 0.961 1.00 87.12 96 THR A CA 1
ATOM 758 C C . THR A 1 96 ? 6.437 -13.652 0.024 1.00 87.12 96 THR A C 1
ATOM 760 O O . THR A 1 96 ? 6.553 -12.827 -0.885 1.00 87.12 96 THR A O 1
ATOM 763 N N . THR A 1 97 ? 5.291 -14.283 0.245 1.00 91.25 97 THR A N 1
ATOM 764 C CA . THR A 1 97 ? 4.036 -13.900 -0.415 1.00 91.25 97 THR A CA 1
ATOM 765 C C . THR A 1 97 ? 3.706 -12.424 -0.203 1.00 91.25 97 THR A C 1
ATOM 767 O O . THR A 1 97 ? 3.141 -11.799 -1.096 1.00 91.25 97 THR A O 1
ATOM 770 N N . MET A 1 98 ? 4.143 -11.826 0.909 1.00 89.81 98 MET A N 1
ATOM 771 C CA . MET A 1 98 ? 3.990 -10.396 1.166 1.00 89.81 98 MET A CA 1
ATOM 772 C C . MET A 1 98 ? 4.745 -9.505 0.166 1.00 89.81 98 MET A C 1
ATOM 774 O O . MET A 1 98 ? 4.238 -8.442 -0.191 1.00 89.81 98 MET A O 1
ATOM 778 N N . ASP A 1 99 ? 5.895 -9.938 -0.369 1.00 88.25 99 ASP A N 1
ATOM 779 C CA . ASP A 1 99 ? 6.562 -9.223 -1.471 1.00 88.25 99 ASP A CA 1
ATOM 780 C C . ASP A 1 99 ? 5.627 -9.124 -2.690 1.00 88.25 99 ASP A C 1
ATOM 782 O O . ASP A 1 99 ? 5.464 -8.053 -3.276 1.00 88.25 99 ASP A O 1
ATOM 786 N N . LEU A 1 100 ? 4.969 -10.231 -3.050 1.00 91.56 100 LEU A N 1
ATOM 787 C CA . LEU A 1 100 ? 4.044 -10.293 -4.185 1.00 91.56 100 LEU A CA 1
ATOM 788 C C . LEU A 1 100 ? 2.763 -9.493 -3.926 1.00 91.56 100 LEU A C 1
ATOM 790 O O . LEU A 1 100 ? 2.290 -8.790 -4.820 1.00 91.56 100 LEU A O 1
ATOM 794 N N . ILE A 1 101 ? 2.235 -9.543 -2.701 1.00 94.25 101 ILE A N 1
ATOM 795 C CA . ILE A 1 101 ? 1.074 -8.748 -2.279 1.00 94.25 101 ILE A CA 1
ATOM 796 C C . ILE A 1 101 ? 1.389 -7.255 -2.387 1.00 94.25 101 ILE A C 1
ATOM 798 O O . ILE A 1 101 ? 0.599 -6.506 -2.957 1.00 94.25 101 ILE A O 1
ATOM 802 N N . ASN A 1 102 ? 2.560 -6.815 -1.920 1.00 91.75 102 ASN A N 1
ATOM 803 C CA . ASN A 1 102 ? 2.981 -5.421 -2.039 1.00 91.75 102 ASN A CA 1
ATOM 804 C C . ASN A 1 102 ? 3.131 -4.996 -3.505 1.00 91.75 102 ASN A C 1
ATOM 806 O O . ASN A 1 102 ? 2.678 -3.914 -3.874 1.00 91.75 102 ASN A O 1
ATOM 810 N N . ILE A 1 103 ? 3.703 -5.847 -4.366 1.00 91.12 103 ILE A N 1
ATOM 811 C CA . ILE A 1 103 ? 3.785 -5.583 -5.813 1.00 91.12 103 ILE A CA 1
ATOM 812 C C . ILE A 1 103 ? 2.382 -5.432 -6.414 1.00 91.12 103 ILE A C 1
ATOM 814 O O . ILE A 1 103 ? 2.136 -4.488 -7.169 1.00 91.12 103 ILE A O 1
ATOM 818 N N . ALA A 1 104 ? 1.448 -6.316 -6.062 1.00 94.38 104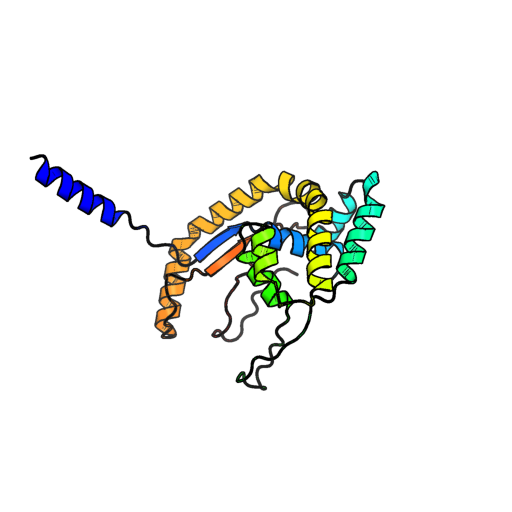 ALA A N 1
ATOM 819 C CA . ALA A 1 104 ? 0.066 -6.243 -6.521 1.00 94.38 104 ALA A CA 1
ATOM 820 C C . ALA A 1 104 ? -0.639 -4.972 -6.023 1.00 94.38 104 ALA A C 1
ATOM 822 O O . ALA A 1 104 ? -1.326 -4.314 -6.805 1.00 94.38 104 ALA A O 1
ATOM 823 N N . ALA A 1 105 ? -0.430 -4.591 -4.760 1.00 94.50 105 ALA A N 1
ATOM 824 C CA . ALA A 1 105 ? -0.982 -3.380 -4.155 1.00 94.50 105 ALA A CA 1
ATOM 825 C C . ALA A 1 105 ? -0.435 -2.115 -4.813 1.00 94.50 105 ALA A C 1
ATOM 827 O O . ALA A 1 105 ? -1.185 -1.175 -5.074 1.00 94.50 105 ALA A O 1
ATOM 828 N N . VAL A 1 106 ? 0.864 -2.102 -5.133 1.00 91.69 106 VAL A N 1
ATOM 829 C CA . VAL A 1 106 ? 1.453 -1.054 -5.959 1.00 91.69 106 VAL A CA 1
ATOM 830 C C . VAL A 1 106 ? 0.729 -1.037 -7.285 1.00 91.69 106 VAL A C 1
ATOM 832 O O . VAL A 1 106 ? 0.200 -0.002 -7.624 1.00 91.69 106 VAL A O 1
ATOM 835 N N . GLN A 1 107 ? 0.661 -2.128 -8.042 1.00 90.56 107 GLN A N 1
ATOM 836 C CA . GLN A 1 107 ? 0.183 -2.101 -9.429 1.00 90.56 107 GLN A CA 1
ATOM 837 C C . GLN A 1 107 ? -1.315 -1.817 -9.596 1.00 90.56 107 GLN A C 1
ATOM 839 O O . GLN A 1 107 ? -1.680 -1.196 -10.594 1.00 90.56 107 GLN A O 1
ATOM 844 N N . ALA A 1 108 ? -2.149 -2.215 -8.641 1.00 93.50 108 ALA A N 1
ATOM 845 C CA . ALA A 1 108 ? -3.595 -2.052 -8.709 1.00 93.50 108 ALA A CA 1
ATOM 846 C C . ALA A 1 108 ? -4.051 -0.583 -8.737 1.00 93.50 108 ALA A C 1
ATOM 848 O O . ALA A 1 108 ? -3.402 0.303 -8.175 1.00 93.50 108 ALA A O 1
ATOM 849 N N . LYS A 1 109 ? -5.189 -0.332 -9.391 1.00 91.12 109 LYS A N 1
ATOM 850 C CA . LYS A 1 109 ? -5.877 0.969 -9.388 1.00 91.12 109 LYS A CA 1
ATOM 851 C C . LYS A 1 109 ? -6.923 1.065 -8.283 1.00 91.12 109 LYS A C 1
ATOM 853 O O . LYS A 1 109 ? -7.113 2.129 -7.702 1.00 91.12 109 LYS A O 1
ATOM 858 N N . ASP A 1 110 ? -7.613 -0.038 -8.015 1.00 94.12 110 ASP A N 1
ATOM 859 C CA . ASP A 1 110 ? -8.704 -0.117 -7.050 1.00 94.12 110 ASP A CA 1
ATOM 860 C C . ASP A 1 110 ? -8.625 -1.405 -6.206 1.00 94.12 110 ASP A C 1
ATOM 862 O O . ASP A 1 110 ? -7.797 -2.286 -6.448 1.00 94.12 110 ASP A O 1
ATOM 866 N N . GLU A 1 111 ? -9.447 -1.484 -5.152 1.00 94.12 111 GLU A N 1
ATOM 867 C CA . GLU A 1 111 ? -9.506 -2.650 -4.253 1.00 94.12 111 GLU A CA 1
ATOM 868 C C . GLU A 1 111 ? -9.828 -3.933 -5.026 1.00 94.12 111 GLU A C 1
ATOM 870 O O . GLU A 1 111 ? -9.205 -4.966 -4.801 1.00 94.12 111 GLU A O 1
ATOM 875 N N . ARG A 1 112 ? -10.769 -3.876 -5.973 1.00 95.88 112 ARG A N 1
ATOM 876 C CA . ARG A 1 112 ? -11.193 -5.045 -6.746 1.00 95.88 112 ARG A CA 1
ATOM 877 C C . ARG A 1 112 ? -10.043 -5.581 -7.597 1.00 95.88 112 ARG A C 1
ATOM 879 O O . ARG A 1 112 ? -9.810 -6.786 -7.585 1.00 95.88 112 ARG A O 1
ATOM 886 N N . GLU A 1 113 ? -9.325 -4.715 -8.306 1.00 96.81 113 GLU A N 1
ATOM 887 C CA . GLU A 1 113 ? -8.160 -5.092 -9.108 1.00 96.81 113 GLU A CA 1
ATOM 888 C C . GLU A 1 113 ? -7.045 -5.652 -8.221 1.00 96.81 113 GLU A C 1
ATOM 890 O O . GLU A 1 113 ? -6.429 -6.660 -8.563 1.00 96.81 113 GLU A O 1
ATOM 895 N N . PHE A 1 114 ? -6.806 -5.042 -7.058 1.00 97.00 114 PHE A N 1
ATOM 896 C CA . PHE A 1 114 ? -5.849 -5.560 -6.086 1.00 97.00 114 PHE A CA 1
ATOM 897 C C . PHE A 1 114 ? -6.214 -6.976 -5.638 1.00 97.00 114 PHE A C 1
ATOM 899 O O . PHE A 1 114 ? -5.393 -7.884 -5.765 1.00 97.00 114 PHE A O 1
ATOM 906 N N . MET A 1 115 ? -7.455 -7.184 -5.191 1.00 97.12 115 MET A N 1
ATOM 907 C CA . MET A 1 115 ? -7.917 -8.490 -4.731 1.00 97.12 115 MET A CA 1
ATOM 908 C C . MET A 1 115 ? -7.830 -9.539 -5.842 1.00 97.12 115 MET A C 1
ATOM 910 O O . MET A 1 115 ? -7.404 -10.657 -5.573 1.00 97.12 115 MET A O 1
ATOM 914 N N . GLN A 1 116 ? -8.164 -9.179 -7.087 1.00 97.00 116 GLN A N 1
ATOM 915 C CA . GLN A 1 116 ? -8.015 -10.054 -8.256 1.00 97.00 116 GLN A CA 1
ATOM 916 C C . GLN A 1 116 ? -6.557 -10.458 -8.507 1.00 97.00 116 GLN A C 1
ATOM 918 O O . GLN A 1 116 ? -6.290 -11.621 -8.794 1.00 97.00 116 GLN A O 1
ATOM 923 N N . ARG A 1 117 ? -5.606 -9.525 -8.370 1.00 96.12 117 ARG A N 1
ATOM 924 C CA . ARG A 1 117 ? -4.171 -9.775 -8.599 1.00 96.12 117 ARG A CA 1
ATOM 925 C C . ARG A 1 117 ? -3.541 -10.715 -7.577 1.00 96.12 117 ARG A C 1
ATOM 927 O O . ARG A 1 117 ? -2.533 -11.338 -7.891 1.00 96.12 117 ARG A O 1
ATOM 934 N N . ILE A 1 118 ? -4.106 -10.800 -6.375 1.00 96.06 118 ILE A N 1
ATOM 935 C CA . ILE A 1 118 ? -3.599 -11.675 -5.311 1.00 96.06 118 ILE A CA 1
ATOM 936 C C . ILE A 1 118 ? -4.379 -12.992 -5.183 1.00 96.06 118 ILE A C 1
ATOM 938 O O . ILE A 1 118 ? -4.100 -13.780 -4.277 1.00 96.06 118 ILE A O 1
ATOM 942 N N . VAL A 1 119 ? -5.347 -13.257 -6.072 1.00 94.75 119 VAL A N 1
ATOM 943 C CA . VAL A 1 119 ? -6.026 -14.562 -6.131 1.00 94.75 119 VAL A CA 1
ATOM 944 C C . VAL A 1 119 ? -4.990 -15.654 -6.396 1.00 94.75 119 VAL A C 1
ATOM 946 O O . VAL A 1 119 ? -4.175 -15.544 -7.308 1.00 94.75 119 VAL A O 1
ATOM 949 N N . GLY A 1 120 ? -5.020 -16.711 -5.585 1.00 92.69 120 GLY A N 1
ATOM 950 C CA . GLY A 1 120 ? -4.086 -17.835 -5.689 1.00 92.69 120 GLY A CA 1
ATOM 951 C C . GLY A 1 120 ? -2.716 -17.599 -5.045 1.00 92.69 120 GLY A C 1
ATOM 952 O O . GLY A 1 120 ? -1.946 -18.548 -4.946 1.00 92.69 120 GLY A O 1
ATOM 953 N N . LEU A 1 121 ? -2.412 -16.384 -4.564 1.00 93.56 121 LEU A N 1
ATOM 954 C CA . LEU A 1 121 ? -1.219 -16.139 -3.738 1.00 93.56 121 LEU A CA 1
ATOM 955 C C . LEU A 1 121 ? -1.428 -16.550 -2.276 1.00 93.56 121 LEU A C 1
ATOM 957 O O . LEU A 1 121 ? -0.469 -16.883 -1.586 1.00 93.56 121 LEU A O 1
ATOM 961 N N . LEU A 1 122 ? -2.674 -16.489 -1.808 1.00 94.44 122 LEU A N 1
ATOM 962 C CA . LEU A 1 122 ? -3.087 -16.803 -0.443 1.00 94.44 122 LEU A CA 1
ATOM 963 C C . LEU A 1 122 ? -4.131 -17.927 -0.460 1.00 94.44 122 LEU A C 1
ATOM 965 O O . LEU A 1 122 ? -4.884 -18.032 -1.436 1.00 94.44 122 LEU A O 1
ATOM 969 N N . PRO A 1 123 ? -4.247 -18.723 0.621 1.00 94.56 123 PRO A N 1
ATOM 970 C CA . PRO A 1 123 ? -5.403 -19.591 0.818 1.00 94.56 123 PRO A CA 1
ATOM 971 C C . PRO A 1 123 ? -6.708 -18.795 0.709 1.00 94.56 123 PRO A C 1
ATOM 973 O O . PRO A 1 123 ? -6.779 -17.649 1.155 1.00 94.56 123 PRO A O 1
ATOM 976 N N . ASN A 1 124 ? -7.754 -19.401 0.140 1.00 94.94 124 ASN A N 1
ATOM 977 C CA . ASN A 1 124 ? -9.023 -18.710 -0.129 1.00 94.94 124 ASN A CA 1
ATOM 978 C C . ASN A 1 124 ? -9.629 -18.061 1.127 1.00 94.94 124 ASN A C 1
ATOM 980 O O . ASN A 1 124 ? -10.146 -16.948 1.055 1.00 94.94 124 ASN A O 1
ATOM 984 N N . GLU A 1 125 ? -9.534 -18.732 2.276 1.00 95.31 125 GLU A N 1
ATOM 985 C CA . GLU A 1 125 ? -10.008 -18.203 3.559 1.00 95.31 125 GLU A CA 1
ATOM 986 C C . GLU A 1 125 ? -9.240 -16.939 3.962 1.00 95.31 125 GLU A C 1
ATOM 988 O O . GLU A 1 125 ? -9.851 -15.902 4.219 1.00 95.31 125 GLU A O 1
ATOM 993 N N . THR A 1 126 ? -7.906 -16.980 3.919 1.00 95.75 126 THR A N 1
ATOM 994 C CA . THR A 1 126 ? -7.040 -15.829 4.213 1.00 95.75 126 THR A CA 1
ATOM 995 C C . THR A 1 126 ? -7.266 -14.683 3.229 1.00 95.75 126 THR A C 1
ATOM 997 O O . THR A 1 126 ? -7.295 -13.523 3.630 1.00 95.75 126 THR A O 1
ATOM 1000 N N . TRP A 1 127 ? -7.478 -14.982 1.944 1.00 96.19 127 TRP A N 1
ATOM 1001 C CA . TRP A 1 127 ? -7.794 -13.985 0.918 1.00 96.19 127 TRP A CA 1
ATOM 1002 C C . TRP A 1 127 ? -9.119 -13.260 1.209 1.00 96.19 127 TRP A C 1
ATOM 1004 O O . TRP A 1 127 ? -9.183 -12.030 1.131 1.00 96.19 127 TRP A O 1
ATOM 1014 N N . LEU A 1 128 ? -10.167 -13.996 1.601 1.00 96.38 128 LEU A N 1
ATOM 1015 C CA . LEU A 1 128 ? -11.458 -13.419 1.996 1.00 96.38 128 LEU A CA 1
ATOM 1016 C C . LEU A 1 128 ? -11.338 -12.572 3.268 1.00 96.38 128 LEU A C 1
ATOM 1018 O O . LEU A 1 128 ? -11.890 -11.470 3.330 1.00 96.38 128 LEU A O 1
ATOM 1022 N N . GLN A 1 129 ? -10.605 -13.063 4.268 1.00 96.75 129 GLN A N 1
ATOM 1023 C CA . GLN A 1 129 ? -10.391 -12.344 5.522 1.00 96.75 129 GLN A CA 1
ATOM 1024 C C . GLN A 1 129 ? -9.568 -11.068 5.311 1.00 96.75 129 GLN A C 1
ATOM 1026 O O . GLN A 1 129 ? -9.944 -10.020 5.829 1.00 96.75 129 GLN A O 1
ATOM 1031 N N . LEU A 1 130 ? -8.514 -11.112 4.488 1.00 96.81 130 LEU A N 1
ATOM 1032 C CA . LEU A 1 130 ? -7.729 -9.929 4.134 1.00 96.81 130 LEU A CA 1
ATOM 1033 C C . LEU A 1 130 ? -8.611 -8.854 3.494 1.00 96.81 130 LEU A C 1
ATOM 1035 O O . LEU A 1 130 ? -8.537 -7.689 3.882 1.00 96.81 130 LEU A O 1
ATOM 1039 N N . ARG A 1 131 ? -9.492 -9.242 2.565 1.00 96.75 131 ARG A N 1
ATOM 1040 C CA . ARG A 1 131 ? -10.448 -8.311 1.955 1.00 96.75 131 ARG A CA 1
ATOM 1041 C C . ARG A 1 131 ? -11.346 -7.652 2.997 1.00 96.75 131 ARG A C 1
ATOM 1043 O O . ARG A 1 131 ? -11.523 -6.437 2.971 1.00 96.75 131 ARG A O 1
ATOM 1050 N N . LYS A 1 132 ? -11.908 -8.450 3.911 1.00 97.25 132 LYS A N 1
ATOM 1051 C CA . LYS A 1 132 ? -12.754 -7.951 5.003 1.00 97.25 132 LYS A CA 1
ATOM 1052 C C . LYS A 1 132 ? -11.987 -6.943 5.862 1.00 97.25 132 LYS A C 1
ATOM 1054 O O . LYS A 1 132 ? -12.441 -5.817 6.012 1.00 97.25 132 LYS A O 1
ATOM 1059 N N . VAL A 1 133 ? -10.804 -7.315 6.348 1.00 97.31 133 VAL A N 1
ATOM 1060 C CA . VAL A 1 133 ? -9.954 -6.464 7.195 1.00 97.31 133 VAL A CA 1
ATOM 1061 C C . VAL A 1 133 ? -9.588 -5.153 6.496 1.00 97.31 133 VAL A C 1
ATOM 1063 O O . VAL A 1 133 ? -9.677 -4.085 7.099 1.00 97.31 133 VAL A O 1
ATOM 1066 N N . MET A 1 134 ? -9.214 -5.202 5.213 1.00 96.81 134 MET A N 1
ATOM 1067 C CA . MET A 1 134 ? -8.889 -3.997 4.444 1.00 96.81 134 MET A CA 1
ATOM 1068 C C . MET A 1 134 ? -10.093 -3.065 4.271 1.00 96.81 134 MET A C 1
ATOM 1070 O O . MET A 1 134 ? -9.927 -1.846 4.316 1.00 96.81 134 MET A O 1
ATOM 1074 N N . ASN A 1 135 ? -11.298 -3.614 4.121 1.00 96.62 135 ASN A N 1
ATOM 1075 C CA . ASN A 1 135 ? -12.521 -2.822 4.009 1.00 96.62 135 ASN A CA 1
ATOM 1076 C C . ASN A 1 135 ? -12.959 -2.239 5.351 1.00 96.62 135 ASN A C 1
ATOM 1078 O O . ASN A 1 135 ? -13.336 -1.069 5.409 1.00 96.62 135 ASN A O 1
ATOM 1082 N N . ASP A 1 136 ? -12.834 -3.013 6.428 1.00 96.88 136 ASP A N 1
ATOM 1083 C CA . ASP A 1 136 ? -13.160 -2.573 7.783 1.00 96.88 136 ASP A CA 1
ATOM 1084 C C . ASP A 1 136 ? -12.204 -1.460 8.254 1.00 96.88 136 ASP A C 1
ATOM 1086 O O . ASP A 1 136 ? -12.620 -0.523 8.939 1.00 96.88 136 ASP A O 1
ATOM 1090 N N . VAL A 1 137 ? -10.924 -1.511 7.858 1.00 96.31 137 VAL A N 1
ATOM 1091 C CA . VAL A 1 137 ? -9.922 -0.513 8.265 1.00 96.31 137 VAL A CA 1
ATOM 1092 C C . VAL A 1 137 ? -9.913 0.749 7.389 1.00 96.31 137 VAL A C 1
ATOM 1094 O O . VAL A 1 137 ? -9.492 1.816 7.848 1.00 96.31 137 VAL A O 1
ATOM 1097 N N . ALA A 1 138 ? -10.361 0.665 6.131 1.00 95.50 138 ALA A N 1
ATOM 1098 C CA . ALA A 1 138 ? -10.269 1.763 5.165 1.00 95.50 138 ALA A CA 1
ATOM 1099 C C . ALA A 1 138 ? -10.868 3.101 5.660 1.00 95.50 138 ALA A C 1
ATOM 1101 O O . ALA A 1 138 ? -10.222 4.134 5.460 1.00 95.50 138 ALA A O 1
ATOM 1102 N N . PRO A 1 139 ? -12.026 3.137 6.357 1.00 95.75 139 PRO A N 1
ATOM 1103 C CA . PRO A 1 139 ? -12.568 4.379 6.909 1.00 95.75 139 PRO A CA 1
ATOM 1104 C C . PRO A 1 139 ? -11.657 5.033 7.958 1.00 95.75 139 PRO A C 1
ATOM 1106 O O . PRO A 1 139 ? -11.546 6.261 7.998 1.00 95.75 139 PRO A O 1
ATOM 1109 N N . TYR A 1 140 ? -10.977 4.232 8.788 1.00 95.44 140 TYR A N 1
ATOM 1110 C CA . TYR A 1 140 ? -10.023 4.729 9.783 1.00 95.44 140 TYR A CA 1
ATOM 1111 C C . TYR A 1 140 ? -8.782 5.305 9.110 1.00 95.44 140 TYR A C 1
ATOM 1113 O O . TYR A 1 140 ? -8.356 6.407 9.457 1.00 95.44 140 TYR A O 1
ATOM 1121 N N . TYR A 1 141 ? -8.254 4.608 8.101 1.00 94.38 141 TYR A N 1
ATOM 1122 C CA . TYR A 1 141 ? -7.159 5.118 7.280 1.00 94.38 141 TYR A CA 1
ATOM 1123 C C . TYR A 1 141 ? -7.528 6.463 6.638 1.00 94.38 141 TYR A C 1
ATOM 1125 O O . TYR A 1 141 ? -6.790 7.438 6.784 1.00 94.38 141 TYR A O 1
ATOM 1133 N N . ASP A 1 142 ? -8.688 6.547 5.979 1.00 94.12 142 ASP A N 1
ATOM 1134 C CA . ASP A 1 142 ? -9.127 7.763 5.290 1.00 94.12 142 ASP A CA 1
ATOM 1135 C C . ASP A 1 142 ? -9.324 8.936 6.265 1.00 94.12 142 ASP A C 1
ATOM 1137 O O . ASP A 1 142 ? -9.050 10.082 5.907 1.00 94.12 142 ASP A O 1
ATOM 1141 N N . LYS A 1 143 ? -9.776 8.676 7.498 1.00 93.62 143 LYS A N 1
ATOM 1142 C CA . LYS A 1 143 ? -9.967 9.702 8.536 1.00 93.62 143 LYS A CA 1
ATOM 1143 C C . LYS A 1 143 ? -8.648 10.174 9.154 1.00 93.62 143 LYS A C 1
ATOM 1145 O O . LYS A 1 143 ? -8.492 11.373 9.362 1.00 93.62 143 LYS A O 1
ATOM 1150 N N . ILE A 1 144 ? -7.731 9.255 9.458 1.00 91.69 144 ILE A N 1
ATOM 1151 C CA . ILE A 1 144 ? -6.503 9.541 10.219 1.00 91.69 144 ILE A CA 1
ATOM 1152 C C . ILE A 1 144 ? -5.374 10.030 9.306 1.00 91.69 144 ILE A C 1
ATOM 1154 O O . ILE A 1 144 ? -4.691 10.992 9.644 1.00 91.69 144 ILE A O 1
ATOM 1158 N N . LEU A 1 145 ? -5.169 9.378 8.157 1.00 89.69 145 LEU A N 1
ATOM 1159 C CA . LEU A 1 145 ? -4.046 9.664 7.258 1.00 89.69 145 LEU A CA 1
ATOM 1160 C C . LEU A 1 145 ? -4.496 10.164 5.887 1.00 89.69 145 LEU A C 1
ATOM 1162 O O . LEU A 1 145 ? -3.976 11.170 5.414 1.00 89.69 145 LEU A O 1
ATOM 1166 N N . GLY A 1 146 ? -5.472 9.503 5.261 1.00 86.38 146 GLY A N 1
ATOM 1167 C CA . GLY A 1 146 ? -5.862 9.776 3.877 1.00 86.38 146 GLY A CA 1
ATOM 1168 C C . GLY A 1 146 ? -6.264 11.234 3.659 1.00 86.38 146 GLY A C 1
ATOM 1169 O O . GLY A 1 146 ? -5.522 12.004 3.047 1.00 86.38 146 GLY A O 1
ATOM 1170 N N . LYS A 1 147 ? -7.416 11.649 4.195 1.00 90.19 147 LYS A N 1
ATOM 1171 C CA . LYS A 1 147 ? -7.967 12.999 3.990 1.00 90.19 147 LYS A CA 1
ATOM 1172 C C . LYS A 1 147 ? -7.070 14.117 4.538 1.00 90.19 147 LYS A C 1
ATOM 1174 O O . LYS A 1 147 ? -6.873 15.083 3.801 1.00 90.19 147 LYS A O 1
ATOM 1179 N N . PRO A 1 148 ? -6.501 14.027 5.760 1.00 89.25 148 PRO A N 1
ATOM 1180 C CA . PRO A 1 148 ? -5.697 15.124 6.302 1.00 89.25 148 PRO A CA 1
ATOM 1181 C C . PRO A 1 148 ? -4.419 15.393 5.501 1.00 89.25 148 PRO A C 1
ATOM 1183 O O . PRO A 1 148 ? -4.019 16.547 5.349 1.00 89.25 148 PRO A O 1
ATOM 1186 N N . TYR A 1 149 ? -3.798 14.348 4.945 1.00 86.31 149 TYR A N 1
ATOM 1187 C CA . TYR A 1 149 ? -2.487 14.457 4.307 1.00 86.31 149 TYR A CA 1
ATOM 1188 C C . TYR A 1 149 ? -2.519 14.390 2.773 1.00 86.31 149 TYR A C 1
ATOM 1190 O O . TYR A 1 149 ? -1.487 14.645 2.156 1.00 86.31 149 TYR A O 1
ATOM 1198 N N . THR A 1 150 ? -3.677 14.160 2.134 1.00 86.56 150 THR A N 1
ATOM 1199 C CA . THR A 1 150 ? -3.811 14.056 0.658 1.00 86.56 150 THR A CA 1
ATOM 1200 C C . THR A 1 150 ? -3.093 15.192 -0.080 1.00 86.56 150 THR A C 1
ATOM 1202 O O . THR A 1 150 ? -2.307 14.954 -0.996 1.00 86.56 150 THR A O 1
ATOM 1205 N N . LYS A 1 151 ? -3.312 16.449 0.336 1.00 87.38 151 LYS A N 1
ATOM 1206 C CA . LYS A 1 151 ? -2.713 17.613 -0.337 1.00 87.38 151 LYS A CA 1
ATOM 1207 C C . LYS A 1 151 ? -1.188 17.596 -0.239 1.00 87.38 151 LYS A C 1
ATOM 1209 O O . LYS A 1 151 ? -0.507 17.808 -1.240 1.00 87.38 151 LYS A O 1
ATOM 1214 N N . ALA A 1 152 ? -0.655 17.320 0.947 1.00 85.50 152 ALA A N 1
ATOM 1215 C CA . ALA A 1 152 ? 0.782 17.275 1.157 1.00 85.50 152 ALA A CA 1
ATOM 1216 C C . ALA A 1 152 ? 1.429 16.106 0.392 1.00 85.50 152 ALA A C 1
ATOM 1218 O O . ALA A 1 152 ? 2.463 16.308 -0.241 1.00 85.50 152 ALA A O 1
ATOM 1219 N N . MET A 1 153 ? 0.778 14.936 0.337 1.00 83.75 153 MET A N 1
ATOM 1220 C CA . MET A 1 153 ? 1.238 13.813 -0.490 1.00 83.75 153 MET A CA 1
ATOM 1221 C C . MET A 1 153 ? 1.259 14.172 -1.977 1.00 83.75 153 MET A C 1
ATOM 1223 O O . MET A 1 153 ? 2.262 13.942 -2.646 1.00 83.75 153 MET A O 1
ATOM 1227 N N . SER A 1 154 ? 0.194 14.796 -2.491 1.00 86.81 154 SER A N 1
ATOM 1228 C CA . SER A 1 154 ? 0.132 15.202 -3.900 1.00 86.81 154 SER A CA 1
ATOM 1229 C C . SER A 1 154 ? 1.231 16.210 -4.267 1.00 86.81 154 SER A C 1
ATOM 1231 O O . SER A 1 154 ? 1.848 16.095 -5.325 1.00 86.81 154 SER A O 1
ATOM 1233 N N . GLY A 1 155 ? 1.549 17.145 -3.361 1.00 87.12 155 GLY A N 1
ATOM 1234 C CA . GLY A 1 155 ? 2.662 18.080 -3.526 1.00 87.12 155 GLY A CA 1
ATOM 1235 C C . GLY A 1 155 ? 4.024 17.383 -3.556 1.00 87.12 155 GLY A C 1
ATOM 1236 O O . GLY A 1 155 ? 4.849 17.691 -4.415 1.00 87.12 155 GLY A O 1
ATOM 1237 N N . GLN A 1 156 ? 4.255 16.407 -2.672 1.00 85.56 156 GLN A N 1
ATOM 1238 C CA . GLN A 1 156 ? 5.491 15.619 -2.683 1.00 85.56 156 GLN A CA 1
ATOM 1239 C C . GLN A 1 156 ? 5.611 14.755 -3.942 1.00 85.56 156 GLN A C 1
ATOM 1241 O O . GLN A 1 156 ? 6.684 14.683 -4.536 1.00 85.56 156 GLN A O 1
ATOM 1246 N N . LEU A 1 157 ? 4.514 14.144 -4.391 1.00 86.94 157 LEU A N 1
ATOM 1247 C CA . LEU A 1 157 ? 4.488 13.356 -5.619 1.00 86.94 157 LEU A CA 1
ATOM 1248 C C . LEU A 1 157 ? 4.837 14.219 -6.837 1.00 86.94 157 LEU A C 1
ATOM 1250 O O . LEU A 1 157 ? 5.681 13.831 -7.642 1.00 86.94 157 LEU A O 1
ATOM 1254 N N . ALA A 1 158 ? 4.249 15.414 -6.932 1.00 89.06 158 ALA A N 1
ATOM 1255 C CA . ALA A 1 158 ? 4.561 16.373 -7.986 1.00 89.06 158 ALA A CA 1
ATOM 1256 C C . ALA A 1 158 ? 6.034 16.811 -7.943 1.00 89.06 158 ALA A C 1
ATOM 1258 O O . ALA A 1 158 ? 6.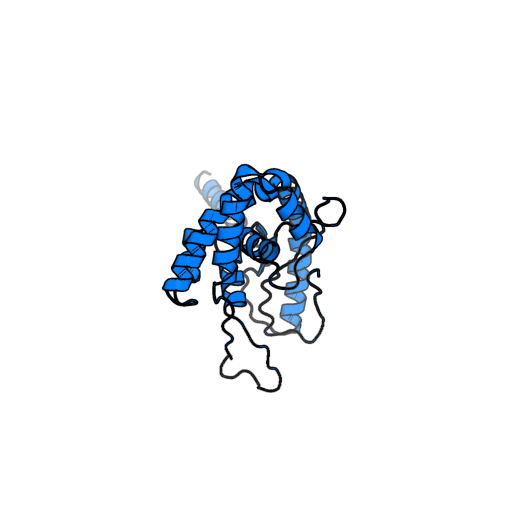677 16.899 -8.986 1.00 89.06 158 ALA A O 1
ATOM 1259 N N . ALA A 1 159 ? 6.596 17.028 -6.749 1.00 88.31 159 ALA A N 1
ATOM 1260 C CA . ALA A 1 159 ? 8.015 17.342 -6.588 1.00 88.31 159 ALA A CA 1
ATOM 1261 C C . ALA A 1 159 ? 8.925 16.187 -7.048 1.00 88.31 159 ALA A C 1
ATOM 1263 O O . ALA A 1 159 ? 9.939 16.426 -7.699 1.00 88.31 159 ALA A O 1
ATOM 1264 N N . LEU A 1 160 ? 8.556 14.931 -6.775 1.00 86.38 160 LEU A N 1
ATOM 1265 C CA . LEU A 1 160 ? 9.310 13.756 -7.230 1.00 86.38 160 LEU A CA 1
ATOM 1266 C C . LEU A 1 160 ? 9.261 13.583 -8.753 1.00 86.38 160 LEU A C 1
ATOM 1268 O O . LEU A 1 160 ? 10.280 13.277 -9.372 1.00 86.38 160 LEU A O 1
ATOM 1272 N N . GLN A 1 161 ? 8.104 13.838 -9.365 1.00 89.06 161 GLN A N 1
ATOM 1273 C CA . GLN A 1 161 ? 7.914 13.733 -10.814 1.00 89.06 161 GLN A CA 1
ATOM 1274 C C . GLN A 1 161 ? 8.818 14.689 -11.610 1.00 89.06 161 GLN A C 1
ATOM 1276 O O . GLN A 1 161 ? 9.178 14.382 -12.746 1.00 89.06 161 GLN A O 1
ATOM 1281 N N . GLN A 1 162 ? 9.272 15.798 -11.013 1.00 90.31 162 GLN A N 1
ATOM 1282 C CA . GLN A 1 162 ? 10.244 16.708 -11.639 1.00 90.31 162 GLN A CA 1
ATOM 1283 C C . GLN A 1 162 ? 11.586 16.025 -11.954 1.00 90.31 162 GLN A C 1
ATOM 1285 O O . GLN A 1 162 ? 12.322 16.478 -12.830 1.00 90.31 162 GLN A O 1
ATOM 1290 N N . TYR A 1 163 ? 11.909 14.916 -11.279 1.00 88.62 163 TYR A N 1
ATOM 1291 C CA . TYR A 1 163 ? 13.150 14.173 -11.495 1.00 88.62 163 TYR A CA 1
ATOM 1292 C C . TYR A 1 163 ? 13.047 13.070 -12.556 1.00 88.62 163 TYR A C 1
ATOM 1294 O O . TYR A 1 163 ? 14.083 12.486 -12.881 1.00 88.62 163 TYR A O 1
ATOM 1302 N N . ASN A 1 164 ? 11.867 12.808 -13.134 1.00 87.62 164 ASN A N 1
ATOM 1303 C CA . ASN A 1 164 ? 11.642 11.727 -14.108 1.00 87.62 164 ASN A CA 1
ATOM 1304 C C . ASN A 1 164 ? 12.695 11.706 -15.220 1.00 87.62 164 ASN A C 1
ATOM 1306 O O . ASN A 1 164 ? 13.395 10.713 -15.390 1.00 87.62 164 ASN A O 1
ATOM 1310 N N . THR A 1 165 ? 12.911 12.835 -15.900 1.00 87.38 165 THR A N 1
ATOM 1311 C CA . THR A 1 165 ? 13.889 12.935 -16.996 1.00 87.38 165 THR A CA 1
ATOM 1312 C C . THR A 1 165 ? 15.309 12.585 -16.548 1.00 87.38 165 THR A C 1
ATOM 1314 O O . THR A 1 165 ? 16.062 11.923 -17.264 1.00 87.38 165 THR A O 1
ATOM 1317 N N . ARG A 1 166 ? 15.708 13.021 -15.346 1.00 89.25 166 ARG A N 1
ATOM 1318 C CA . ARG A 1 166 ? 17.037 12.716 -14.802 1.00 89.25 166 ARG A CA 1
ATOM 1319 C C . ARG A 1 166 ? 17.161 11.231 -14.474 1.00 89.25 166 ARG A C 1
ATOM 1321 O O . ARG A 1 166 ? 18.202 10.643 -14.760 1.00 89.25 166 ARG A O 1
ATOM 1328 N N . LEU A 1 167 ? 16.128 10.644 -13.881 1.00 88.25 167 LEU A N 1
ATOM 1329 C CA . LEU A 1 167 ? 16.119 9.236 -13.511 1.00 88.25 167 LEU A CA 1
ATOM 1330 C C . LEU A 1 167 ? 16.085 8.327 -14.745 1.00 88.25 167 LEU A C 1
ATOM 1332 O O . LEU A 1 167 ? 16.861 7.378 -14.798 1.00 88.25 167 LEU A O 1
ATOM 1336 N N . ASP A 1 168 ? 15.306 8.672 -15.770 1.00 87.06 168 ASP A N 1
ATOM 1337 C CA . ASP A 1 168 ? 15.279 7.965 -17.054 1.00 87.06 168 ASP A CA 1
ATOM 1338 C C . ASP A 1 168 ? 16.660 7.985 -17.722 1.00 87.06 168 ASP A C 1
ATOM 1340 O O . ASP A 1 168 ? 17.152 6.960 -18.194 1.00 87.06 168 ASP A O 1
ATOM 1344 N N . ASN A 1 169 ? 17.347 9.131 -17.698 1.00 88.00 169 ASN A N 1
ATOM 1345 C CA . ASN A 1 169 ? 18.712 9.246 -18.215 1.00 88.00 169 ASN A CA 1
ATOM 1346 C C . ASN A 1 169 ? 19.712 8.375 -17.442 1.00 88.00 169 ASN A C 1
ATOM 1348 O O . ASN A 1 169 ? 20.575 7.740 -18.051 1.00 88.00 169 ASN A O 1
ATOM 1352 N N . ILE A 1 170 ? 19.617 8.340 -16.110 1.00 89.44 170 ILE A N 1
ATOM 1353 C CA . ILE A 1 170 ? 20.462 7.475 -15.275 1.00 89.44 170 ILE A CA 1
ATOM 1354 C C . ILE A 1 170 ? 20.164 6.007 -15.579 1.00 89.44 170 ILE A C 1
ATOM 1356 O O . ILE A 1 170 ? 21.096 5.229 -15.786 1.00 89.44 170 ILE A O 1
ATOM 1360 N N . PHE A 1 171 ? 18.888 5.633 -15.657 1.00 86.75 171 PHE A N 1
ATOM 1361 C CA . PHE A 1 171 ? 18.491 4.268 -15.955 1.00 86.75 171 PHE A CA 1
ATOM 1362 C C . PHE A 1 171 ? 18.989 3.831 -17.331 1.00 86.75 171 PHE A C 1
ATOM 1364 O O . PHE A 1 171 ? 19.584 2.767 -17.438 1.00 86.75 171 PHE A O 1
ATOM 1371 N N . ASN A 1 172 ? 18.824 4.649 -18.372 1.00 86.12 172 ASN A N 1
ATOM 1372 C CA . ASN A 1 172 ? 19.294 4.319 -19.720 1.00 86.12 172 ASN A CA 1
ATOM 1373 C C . ASN A 1 172 ? 20.812 4.081 -19.753 1.00 86.12 172 ASN A C 1
ATOM 1375 O O . ASN A 1 172 ? 21.271 3.133 -20.391 1.00 86.12 172 ASN A O 1
ATOM 1379 N N . LYS A 1 173 ? 21.592 4.885 -19.015 1.00 89.25 173 LYS A N 1
ATOM 1380 C CA . LYS A 1 173 ? 23.042 4.677 -18.866 1.00 89.25 173 LYS A CA 1
ATOM 1381 C C . LYS A 1 173 ? 23.362 3.351 -18.178 1.00 89.25 173 LYS A C 1
ATOM 1383 O O . LYS A 1 173 ? 24.228 2.623 -18.651 1.00 89.25 173 LYS A O 1
ATOM 1388 N N . LEU A 1 174 ? 22.663 3.029 -17.087 1.00 87.88 174 LEU A N 1
ATOM 1389 C CA . LEU A 1 174 ? 22.840 1.759 -16.376 1.00 87.88 174 LEU A CA 1
ATOM 1390 C C . LEU A 1 174 ? 22.423 0.565 -17.241 1.00 87.88 174 LEU A C 1
ATOM 1392 O O . LEU A 1 174 ? 23.147 -0.420 -17.309 1.00 87.88 174 LEU A O 1
ATOM 1396 N N . SER A 1 175 ? 21.290 0.669 -17.931 1.00 86.06 175 SER A N 1
ATOM 1397 C CA . SER A 1 175 ? 20.776 -0.358 -18.835 1.00 86.06 175 SER A CA 1
ATOM 1398 C C . SER A 1 175 ? 21.792 -0.677 -19.929 1.00 86.06 175 SER A C 1
ATOM 1400 O O . SER A 1 175 ? 22.138 -1.839 -20.125 1.00 86.06 175 SER A O 1
ATOM 1402 N N . HIS A 1 176 ? 22.356 0.357 -20.563 1.00 87.94 176 HIS A N 1
ATOM 1403 C CA . HIS A 1 176 ? 23.407 0.194 -21.563 1.00 87.94 176 HIS A CA 1
ATOM 1404 C C . HIS A 1 176 ? 24.684 -0.419 -20.972 1.00 87.94 176 HIS A C 1
ATOM 1406 O O . HIS A 1 176 ? 25.237 -1.348 -21.551 1.00 87.94 176 HIS A O 1
ATOM 1412 N N . PHE A 1 177 ? 25.116 0.044 -19.794 1.00 92.12 177 PHE A N 1
ATOM 1413 C CA . PHE A 1 177 ? 26.296 -0.485 -19.106 1.00 92.12 177 PHE A CA 1
ATOM 1414 C C . PHE A 1 177 ? 26.180 -1.984 -18.786 1.00 92.12 177 PHE A C 1
ATOM 1416 O O . PHE A 1 177 ? 27.146 -2.721 -18.954 1.00 92.12 177 PHE A O 1
ATOM 1423 N N . TYR A 1 178 ? 25.004 -2.442 -18.350 1.00 88.50 178 TYR A N 1
ATOM 1424 C CA . TYR A 1 178 ? 24.753 -3.852 -18.028 1.00 88.50 178 TYR A CA 1
ATOM 1425 C C . TYR A 1 178 ? 24.278 -4.692 -19.225 1.00 88.50 178 TYR A C 1
ATOM 1427 O O . TYR A 1 178 ? 24.018 -5.880 -19.050 1.00 88.50 178 TYR A O 1
ATOM 1435 N N . GLY A 1 179 ? 24.131 -4.106 -20.420 1.00 89.56 179 GLY A N 1
ATOM 1436 C CA . GLY A 1 179 ? 23.581 -4.802 -21.589 1.00 89.56 179 GLY A CA 1
ATOM 1437 C C . GLY A 1 179 ? 22.136 -5.283 -21.395 1.00 89.56 179 GLY A C 1
ATOM 1438 O O . GLY A 1 179 ? 21.746 -6.311 -21.942 1.00 89.56 179 GLY A O 1
ATOM 1439 N N . SER A 1 180 ? 21.347 -4.577 -20.581 1.00 85.88 180 SER A N 1
ATOM 1440 C CA . SER A 1 180 ? 19.965 -4.951 -20.272 1.00 85.88 180 SER A CA 1
ATOM 1441 C C . SER A 1 180 ? 19.036 -4.714 -21.466 1.00 85.88 180 SER A C 1
ATOM 1443 O O . SER A 1 180 ? 19.111 -3.690 -22.144 1.00 85.88 180 SER A O 1
ATOM 1445 N N . THR A 1 181 ? 18.110 -5.647 -21.686 1.00 84.31 181 THR A N 1
ATOM 1446 C CA . THR A 1 181 ? 17.079 -5.596 -22.737 1.00 84.31 181 THR A CA 1
ATOM 1447 C C . THR A 1 181 ? 15.720 -5.125 -22.211 1.00 84.31 181 THR A C 1
ATOM 1449 O O . THR A 1 181 ? 14.687 -5.401 -22.819 1.00 84.31 181 THR A O 1
ATOM 1452 N N . TRP A 1 182 ? 15.694 -4.432 -21.064 1.00 80.75 182 TRP A N 1
ATOM 1453 C CA . TRP A 1 182 ? 14.449 -3.996 -20.427 1.00 80.75 182 TRP A CA 1
ATOM 1454 C C . TRP A 1 182 ? 13.600 -3.131 -21.370 1.00 80.75 182 TRP A C 1
ATOM 1456 O O . TRP A 1 182 ? 14.060 -2.090 -21.848 1.00 80.75 182 TRP A O 1
ATOM 1466 N N . SER A 1 183 ? 12.354 -3.550 -21.619 1.00 80.88 183 SER A N 1
ATOM 1467 C CA . SER A 1 183 ? 11.446 -2.802 -22.490 1.00 80.88 183 SER A CA 1
ATOM 1468 C C . SER A 1 183 ? 11.007 -1.492 -21.837 1.00 80.88 183 SER A C 1
ATOM 1470 O O . SER A 1 183 ? 10.657 -1.454 -20.657 1.00 80.88 183 SER A O 1
ATOM 1472 N N . LYS A 1 184 ? 10.957 -0.421 -22.635 1.00 74.81 184 LYS A N 1
ATOM 1473 C CA . LYS A 1 184 ? 10.401 0.873 -22.215 1.00 74.81 184 LYS A CA 1
ATOM 1474 C C . LYS A 1 184 ? 8.890 0.819 -21.968 1.00 74.81 184 LYS A C 1
ATOM 1476 O O . LYS A 1 184 ? 8.373 1.693 -21.286 1.00 74.81 184 LYS A O 1
ATOM 1481 N N . ASP A 1 185 ? 8.215 -0.222 -22.455 1.00 80.25 185 ASP A N 1
ATOM 1482 C CA . ASP A 1 185 ? 6.776 -0.430 -22.261 1.00 80.25 185 ASP A CA 1
ATOM 1483 C C . ASP A 1 185 ? 6.429 -0.928 -20.847 1.00 80.25 185 ASP A C 1
ATOM 1485 O O . ASP A 1 185 ? 5.259 -0.976 -20.470 1.00 80.25 185 ASP A O 1
ATOM 1489 N N . VAL A 1 186 ? 7.435 -1.314 -20.051 1.00 80.44 186 VAL A N 1
ATOM 1490 C CA . VAL A 1 186 ? 7.259 -1.787 -18.672 1.00 80.44 186 VAL A CA 1
ATOM 1491 C C . VAL A 1 186 ? 7.899 -0.780 -17.712 1.00 80.44 186 VAL A C 1
ATOM 1493 O O . VAL A 1 186 ? 9.085 -0.907 -17.387 1.00 80.44 186 VAL A O 1
ATOM 1496 N N . PRO A 1 187 ? 7.148 0.236 -17.251 1.00 83.44 187 PRO A N 1
ATOM 1497 C CA . PRO A 1 187 ? 7.702 1.263 -16.385 1.00 83.44 187 PRO A CA 1
ATOM 1498 C C . PRO A 1 187 ? 7.959 0.744 -14.965 1.00 83.44 187 PRO A C 1
ATOM 1500 O O . PRO A 1 187 ? 7.195 -0.049 -14.404 1.00 83.44 187 PRO A O 1
ATOM 1503 N N . PHE A 1 188 ? 9.004 1.270 -14.333 1.00 84.12 188 PHE A N 1
ATOM 1504 C CA . PHE A 1 188 ? 9.248 1.116 -12.905 1.00 84.12 188 PHE A CA 1
ATOM 1505 C C . PHE A 1 188 ? 8.274 1.991 -12.137 1.00 84.12 188 PHE A C 1
ATOM 1507 O O . PHE A 1 188 ? 8.342 3.219 -12.172 1.00 84.12 188 PHE A O 1
ATOM 1514 N N . THR A 1 189 ? 7.361 1.345 -11.423 1.00 86.25 189 THR A N 1
ATOM 1515 C CA . THR A 1 189 ? 6.389 2.055 -10.602 1.00 86.25 189 THR A CA 1
ATOM 1516 C C . THR A 1 189 ? 6.936 2.251 -9.196 1.00 86.25 189 THR A C 1
ATOM 1518 O O . THR A 1 189 ? 7.272 1.288 -8.504 1.00 86.25 189 THR A O 1
ATOM 1521 N N . VAL A 1 190 ? 6.990 3.505 -8.770 1.00 85.69 190 VAL A N 1
ATOM 1522 C CA . VAL A 1 190 ? 7.318 3.915 -7.411 1.00 85.69 190 VAL A CA 1
ATOM 1523 C C . VAL A 1 190 ? 6.032 4.383 -6.749 1.00 85.69 190 VAL A C 1
ATOM 1525 O O . VAL A 1 190 ? 5.449 5.393 -7.151 1.00 85.69 190 VAL A O 1
ATOM 1528 N N . ALA A 1 191 ? 5.579 3.633 -5.747 1.00 86.75 191 ALA A N 1
ATOM 1529 C CA . ALA A 1 191 ? 4.426 4.028 -4.956 1.00 86.75 191 ALA A CA 1
ATOM 1530 C C . ALA A 1 191 ? 4.855 4.880 -3.763 1.00 86.75 191 ALA A C 1
ATOM 1532 O O . ALA A 1 191 ? 5.820 4.556 -3.071 1.00 86.75 191 ALA A O 1
ATOM 1533 N N . TYR A 1 192 ? 4.105 5.947 -3.522 1.00 81.38 192 TYR A N 1
ATOM 1534 C CA . TYR A 1 192 ? 4.231 6.781 -2.340 1.00 81.38 192 TYR A CA 1
ATOM 1535 C C . TYR A 1 192 ? 3.193 6.369 -1.288 1.00 81.38 192 TYR A C 1
ATOM 1537 O O . TYR A 1 192 ? 2.012 6.218 -1.611 1.00 81.38 192 TYR A O 1
ATOM 1545 N N . THR A 1 193 ? 3.635 6.221 -0.038 1.00 78.62 193 THR A N 1
ATOM 1546 C CA . THR A 1 193 ? 2.785 5.976 1.138 1.00 78.62 193 THR A CA 1
ATOM 1547 C C . THR A 1 193 ? 3.102 6.991 2.236 1.00 78.62 193 THR A C 1
ATOM 1549 O O . THR A 1 193 ? 4.282 7.309 2.420 1.00 78.62 193 THR A O 1
ATOM 1552 N N . PRO A 1 194 ? 2.106 7.471 3.002 1.00 73.06 194 PRO A N 1
ATOM 1553 C CA . PRO A 1 194 ? 2.345 8.432 4.071 1.00 73.06 194 PRO A CA 1
ATOM 1554 C C . PRO A 1 194 ? 3.237 7.836 5.169 1.00 73.06 194 PRO A C 1
ATOM 1556 O O . PRO A 1 194 ? 2.987 6.736 5.661 1.00 73.06 194 PRO A O 1
ATOM 1559 N N . CYS A 1 195 ? 4.256 8.592 5.576 1.00 68.44 195 CYS A N 1
ATOM 1560 C CA . CYS A 1 195 ? 5.102 8.301 6.730 1.00 68.44 195 CYS A CA 1
ATOM 1561 C C . CYS A 1 195 ? 5.199 9.559 7.603 1.00 68.44 195 CYS A C 1
ATOM 1563 O O . CYS A 1 195 ? 5.440 10.653 7.087 1.00 68.44 195 CYS A O 1
ATOM 1565 N N . LEU A 1 196 ? 4.982 9.412 8.913 1.00 62.22 196 LEU A N 1
ATOM 1566 C CA . LEU A 1 196 ? 5.068 10.509 9.879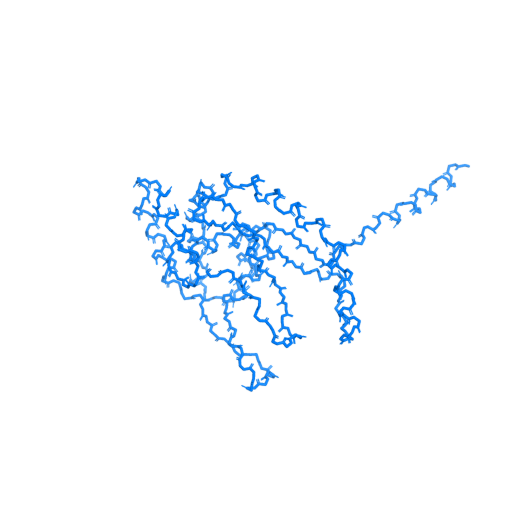 1.00 62.22 196 LEU A CA 1
ATOM 1567 C C . LEU A 1 196 ? 6.348 10.387 10.710 1.00 62.22 196 LEU A C 1
ATOM 1569 O O . LEU A 1 196 ? 6.656 9.303 11.215 1.00 62.22 196 LEU A O 1
ATOM 1573 N N . GLU A 1 197 ? 7.044 11.512 10.895 1.00 54.09 197 GLU A N 1
ATOM 1574 C CA . GLU A 1 197 ? 8.101 11.662 11.901 1.00 54.09 197 GLU A CA 1
ATOM 1575 C C . GLU A 1 197 ? 7.628 12.508 13.100 1.00 54.09 197 GLU A C 1
ATOM 1577 O O . GLU A 1 197 ? 6.516 13.042 13.114 1.00 54.09 197 GLU A O 1
ATOM 1582 N N . ARG A 1 198 ? 8.490 12.589 14.123 1.00 42.25 198 ARG A N 1
ATOM 1583 C CA . ARG A 1 198 ? 8.292 12.984 15.534 1.00 42.25 198 ARG A CA 1
ATOM 1584 C C . ARG A 1 198 ? 7.560 14.313 15.799 1.00 42.25 198 ARG A C 1
ATOM 1586 O O . ARG A 1 198 ? 7.144 14.534 16.930 1.00 42.25 198 ARG A O 1
ATOM 1593 N N . GLU A 1 199 ? 7.341 15.146 14.782 1.00 40.66 199 GLU A N 1
ATOM 1594 C CA . GLU A 1 199 ? 6.628 16.436 14.868 1.00 40.66 199 GLU A CA 1
ATOM 1595 C C . GLU A 1 199 ? 5.374 16.533 13.972 1.00 40.66 199 GLU A C 1
ATOM 1597 O O . GLU A 1 199 ? 4.882 17.623 13.702 1.00 40.66 199 GLU A O 1
ATOM 1602 N N . ALA A 1 200 ? 4.812 15.405 13.518 1.00 44.81 200 ALA A N 1
ATOM 1603 C CA . ALA A 1 200 ? 3.668 15.367 12.589 1.00 44.81 200 ALA A CA 1
ATOM 1604 C C . ALA A 1 200 ? 3.934 16.058 11.234 1.00 44.81 200 ALA A C 1
ATOM 1606 O O . ALA A 1 200 ? 3.003 16.415 10.506 1.00 44.81 200 ALA A O 1
ATOM 1607 N N . THR A 1 201 ? 5.208 16.179 10.868 1.00 36.94 201 THR A N 1
ATOM 1608 C CA . THR A 1 201 ? 5.665 16.579 9.538 1.00 36.94 201 THR A CA 1
ATOM 1609 C C . THR A 1 201 ? 5.845 15.315 8.694 1.00 36.94 201 THR A C 1
ATOM 1611 O O . THR A 1 201 ? 6.468 14.350 9.143 1.00 36.94 201 THR A O 1
ATOM 1614 N N . LEU A 1 202 ? 5.267 15.280 7.486 1.00 39.34 202 LEU A N 1
ATOM 1615 C CA . LEU A 1 202 ? 5.490 14.177 6.544 1.00 39.34 202 LEU A CA 1
ATOM 1616 C C . LEU A 1 202 ? 6.966 14.157 6.137 1.00 39.34 202 LEU A C 1
ATOM 1618 O O . LEU A 1 202 ? 7.460 15.145 5.588 1.00 39.34 202 LEU A O 1
ATOM 1622 N N . LEU A 1 203 ? 7.649 13.036 6.362 1.00 42.34 203 LEU A N 1
ATOM 1623 C CA . LEU A 1 203 ? 9.010 12.842 5.869 1.00 42.34 203 LEU A CA 1
ATOM 1624 C C . LEU A 1 203 ? 9.020 12.552 4.360 1.00 42.34 203 LEU A C 1
ATOM 1626 O O . LEU A 1 203 ? 8.015 12.167 3.757 1.00 42.34 203 LEU A O 1
ATO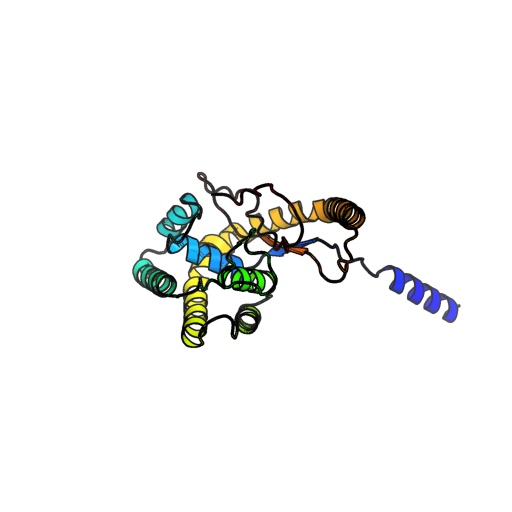M 1630 N N . GLN A 1 204 ? 10.204 12.738 3.774 1.00 43.28 204 GLN A N 1
ATOM 1631 C CA . GLN A 1 204 ? 10.576 12.271 2.441 1.00 43.28 204 GLN A CA 1
ATOM 1632 C C . GLN A 1 204 ? 10.289 10.765 2.275 1.00 43.28 204 GLN A C 1
ATOM 1634 O O . GLN A 1 204 ? 10.328 10.013 3.248 1.00 43.28 204 GLN A O 1
ATOM 1639 N N . PRO A 1 205 ? 9.965 10.334 1.044 1.00 34.56 205 PRO A N 1
ATOM 1640 C CA . PRO A 1 205 ? 9.221 9.111 0.762 1.00 34.56 205 PRO A CA 1
ATOM 1641 C C . PRO A 1 205 ? 9.832 7.843 1.356 1.00 34.56 205 PRO A C 1
ATOM 1643 O O . PRO A 1 205 ? 11.021 7.572 1.188 1.00 34.56 205 PRO A O 1
ATOM 1646 N N . LEU A 1 206 ? 8.966 6.976 1.888 1.00 35.91 206 LEU A N 1
ATOM 1647 C CA . LEU A 1 206 ? 9.247 5.547 1.943 1.00 35.91 206 LEU A CA 1
ATOM 1648 C C . LEU A 1 206 ? 9.157 5.037 0.499 1.00 35.91 206 LEU A C 1
ATOM 1650 O O . LEU A 1 206 ? 8.092 4.682 0.002 1.00 35.91 206 LEU A O 1
ATOM 1654 N N . ILE A 1 207 ? 10.274 5.129 -0.226 1.00 36.78 207 ILE A N 1
ATOM 1655 C CA . ILE A 1 207 ? 10.349 4.684 -1.613 1.00 36.78 207 ILE A CA 1
ATOM 1656 C C . ILE A 1 207 ? 10.336 3.155 -1.599 1.00 36.78 207 ILE A C 1
ATOM 1658 O O . ILE A 1 207 ? 11.386 2.510 -1.556 1.00 36.78 207 ILE A O 1
ATOM 1662 N N . VAL A 1 208 ? 9.148 2.555 -1.680 1.00 38.62 208 VAL A N 1
ATOM 1663 C CA . VAL A 1 208 ? 9.034 1.181 -2.168 1.00 38.62 208 VAL A CA 1
ATOM 1664 C C . VAL A 1 208 ? 9.295 1.252 -3.667 1.00 38.62 208 VAL A C 1
ATOM 1666 O O . VAL A 1 208 ? 8.383 1.370 -4.486 1.00 38.62 208 VAL A O 1
ATOM 1669 N N . ILE A 1 209 ? 10.577 1.241 -4.042 1.00 36.34 209 ILE A N 1
ATOM 1670 C CA . ILE A 1 209 ? 10.930 0.918 -5.415 1.00 36.34 209 ILE A CA 1
ATOM 1671 C C . ILE A 1 209 ? 10.553 -0.550 -5.554 1.00 36.34 209 ILE A C 1
ATOM 1673 O O . ILE A 1 209 ? 11.203 -1.410 -4.955 1.00 36.34 209 ILE A O 1
ATOM 1677 N N . VAL A 1 210 ? 9.536 -0.853 -6.363 1.00 37.31 210 VAL A N 1
ATOM 1678 C CA . VAL A 1 210 ? 9.426 -2.184 -6.966 1.00 37.31 210 VAL A CA 1
ATOM 1679 C C . VAL A 1 210 ? 10.571 -2.284 -7.973 1.00 37.31 210 VAL A C 1
ATOM 1681 O O . VAL A 1 210 ? 10.407 -2.196 -9.186 1.00 37.31 210 VAL A O 1
ATOM 1684 N N . LEU A 1 211 ? 11.788 -2.365 -7.441 1.00 32.56 211 LEU A N 1
ATOM 1685 C CA . LEU A 1 211 ? 12.966 -2.723 -8.185 1.00 32.56 211 LEU A CA 1
ATOM 1686 C C . LEU A 1 211 ? 12.880 -4.240 -8.217 1.00 32.56 211 LEU A C 1
ATOM 1688 O O . LEU A 1 211 ? 13.041 -4.902 -7.187 1.00 32.56 211 LEU A O 1
ATOM 1692 N N . PHE A 1 212 ? 12.631 -4.803 -9.394 1.00 31.98 212 PHE A N 1
ATOM 1693 C CA . PHE A 1 212 ? 13.069 -6.163 -9.662 1.00 31.98 212 PHE A CA 1
ATOM 1694 C C . PHE A 1 212 ? 14.600 -6.164 -9.489 1.00 31.98 212 PHE A C 1
ATOM 1696 O O . PHE A 1 212 ? 15.367 -5.936 -10.421 1.00 31.98 212 PHE A O 1
ATOM 1703 N N . LEU A 1 213 ? 15.059 -6.344 -8.245 1.00 30.62 213 LEU A N 1
ATOM 1704 C CA . LEU A 1 213 ? 16.450 -6.535 -7.836 1.00 30.62 213 LEU A CA 1
ATOM 1705 C C . LEU A 1 213 ? 16.912 -7.924 -8.303 1.00 30.62 213 LEU A C 1
ATOM 1707 O O . LEU A 1 213 ? 17.312 -8.763 -7.499 1.00 30.62 213 LEU A O 1
ATOM 1711 N N . LEU A 1 214 ? 16.836 -8.174 -9.609 1.00 33.19 214 LEU A N 1
ATOM 1712 C CA . LEU A 1 214 ? 17.490 -9.309 -10.249 1.00 33.19 214 LEU A CA 1
ATOM 1713 C C . LEU A 1 214 ? 18.959 -8.999 -10.578 1.00 33.19 214 LEU A C 1
ATOM 1715 O O . LEU A 1 214 ? 19.713 -9.933 -10.816 1.00 33.19 214 LEU A O 1
ATOM 1719 N N . CYS A 1 215 ? 19.415 -7.734 -10.525 1.00 28.38 215 CYS A N 1
ATOM 1720 C CA . CYS A 1 215 ? 20.710 -7.396 -11.134 1.00 28.38 215 CYS A CA 1
ATOM 1721 C C . CYS A 1 215 ? 21.567 -6.293 -10.481 1.00 28.38 215 CYS A C 1
ATOM 1723 O O . CYS A 1 215 ? 22.338 -5.660 -11.194 1.00 28.38 215 CYS A O 1
ATOM 1725 N N . LEU A 1 216 ? 21.515 -6.046 -9.161 1.00 28.80 216 LEU A N 1
ATOM 1726 C CA . LEU A 1 216 ? 22.488 -5.125 -8.532 1.00 28.80 216 LEU A CA 1
ATOM 1727 C C . LEU A 1 216 ? 23.192 -5.705 -7.289 1.00 28.80 216 LEU A C 1
ATOM 1729 O O . LEU A 1 216 ? 22.526 -6.213 -6.377 1.00 28.80 216 LEU A O 1
ATOM 1733 N N . PRO A 1 217 ? 24.541 -5.628 -7.226 1.00 28.72 217 PRO A N 1
ATOM 1734 C CA . PRO A 1 217 ? 25.316 -6.015 -6.058 1.00 28.72 217 PRO A CA 1
ATOM 1735 C C . PRO A 1 217 ? 25.188 -4.959 -4.951 1.00 28.72 217 PRO A C 1
ATOM 1737 O O . PRO A 1 217 ? 25.095 -3.765 -5.216 1.00 28.72 217 PRO A O 1
ATOM 1740 N N . LYS A 1 218 ? 25.175 -5.449 -3.704 1.00 36.41 218 LYS A N 1
ATOM 1741 C CA . LYS A 1 218 ? 25.331 -4.736 -2.422 1.00 36.41 218 LYS A CA 1
ATOM 1742 C C . LYS A 1 218 ? 25.315 -3.197 -2.491 1.00 36.41 218 LYS A C 1
ATOM 1744 O O . LYS A 1 218 ? 26.355 -2.576 -2.678 1.00 36.41 218 LYS A O 1
ATOM 1749 N N . LYS A 1 219 ? 24.180 -2.602 -2.122 1.00 25.98 219 LYS A N 1
ATOM 1750 C CA . LYS A 1 219 ? 24.111 -1.470 -1.182 1.00 25.98 219 LYS A CA 1
ATOM 1751 C C . LYS A 1 219 ? 22.699 -1.417 -0.604 1.00 25.98 219 LYS A C 1
ATOM 1753 O O . LYS A 1 219 ? 21.722 -1.447 -1.343 1.00 25.98 219 LYS A O 1
ATOM 1758 N N . ARG A 1 220 ? 22.615 -1.441 0.729 1.00 26.20 220 ARG A N 1
ATOM 1759 C CA . ARG A 1 220 ? 21.369 -1.290 1.486 1.00 26.20 220 ARG A CA 1
ATOM 1760 C C . ARG A 1 220 ? 20.748 0.049 1.090 1.00 26.20 220 ARG A C 1
ATOM 1762 O O . ARG A 1 220 ? 21.298 1.090 1.432 1.00 26.20 220 ARG A O 1
ATOM 1769 N N . ILE A 1 221 ? 19.636 0.012 0.365 1.00 25.00 221 ILE A N 1
ATOM 1770 C CA . ILE A 1 221 ? 18.690 1.123 0.373 1.00 25.00 221 ILE A CA 1
ATOM 1771 C C . ILE A 1 221 ? 17.971 0.963 1.707 1.00 25.00 221 ILE A C 1
ATOM 1773 O O . ILE A 1 221 ? 17.210 0.019 1.902 1.00 25.00 221 ILE A O 1
ATOM 1777 N N . MET A 1 222 ? 18.363 1.798 2.663 1.00 23.02 222 MET A N 1
ATOM 1778 C CA . MET A 1 222 ? 17.715 1.918 3.958 1.00 23.02 222 MET A CA 1
ATOM 1779 C C . MET A 1 222 ? 16.335 2.521 3.689 1.00 23.02 222 MET A C 1
ATOM 1781 O O . MET A 1 222 ? 16.203 3.717 3.452 1.00 23.02 222 MET A O 1
ATOM 1785 N N . ILE A 1 223 ? 15.333 1.653 3.603 1.00 27.27 223 ILE A N 1
ATOM 1786 C CA . ILE A 1 223 ? 13.927 2.030 3.710 1.00 27.27 223 ILE A CA 1
ATOM 1787 C C . ILE A 1 223 ? 13.730 2.314 5.204 1.00 27.27 223 ILE A C 1
ATOM 1789 O O . ILE A 1 223 ? 14.110 1.470 6.010 1.00 27.27 223 ILE A O 1
ATOM 1793 N N . CYS A 1 224 ? 13.290 3.528 5.549 1.00 24.95 224 CYS A N 1
ATOM 1794 C CA . CYS A 1 224 ? 13.252 4.065 6.915 1.00 24.95 224 CYS A CA 1
ATOM 1795 C C . CYS A 1 224 ? 12.797 3.031 7.959 1.00 24.95 224 CYS A C 1
ATOM 1797 O O . CYS A 1 224 ? 11.687 2.510 7.853 1.00 24.95 224 CYS A O 1
ATOM 1799 N N . GLY A 1 225 ? 13.667 2.776 8.940 1.00 29.17 225 GLY A N 1
ATOM 1800 C CA . GLY A 1 225 ? 13.323 2.203 10.243 1.00 29.17 225 GLY A CA 1
ATOM 1801 C C . GLY A 1 225 ? 13.242 3.293 11.303 1.00 29.17 225 GLY A C 1
ATOM 1802 O O . GLY A 1 225 ? 13.661 4.433 10.993 1.00 29.17 225 GLY A O 1
#

Sequence (225 aa):
MKERLFTLLLLIATYTLHAQSLISFKESKQLSILAFLKTASGSGDMSRTLAEYIAKNVPAEDKVKFAAVIEDYRNLGLDYSYTIPGYPDSRPRPRTTMDLINIAAVQAKDEREFMQRIVGLLPNETWLQLRKVMNDVAPYYDKILGKPYTKAMSGQLAALQQYNTRLDNIFNKLSHFYGSTWSKDVPFTVAYTPCLEREATLLQPLIVIVLFLLCLPKKRIMICG

Foldseek 3Di:
DVVVVVVVVVVVVVVPPDLPQLEAEDAFLLLQLVLLLCLCLVPDDADPQSNVLLLVPPDPVCNVVLVVLSVLVVPQPQFDWDDDPPDDPVDDDTDGLVLQLSVLSLVDPDLVSSLVSCVPSGDPVSSVSVSVSSVSCSVSCCRRPNVVCVVVQVVLSVVVVVCSVVVSVVVVVVCVVVVHPDDSVNHFYWYFHFDADDPRDTDRGLTPGPPPPPDDDDDDPCRDD